Protein AF-W3AKG9-F1 (afdb_monomer)

Secondary structure (DSSP, 8-state):
--HHHHHHHHHHHH-TT--HHHHHHHHTS-HHHHHHHHHHHHHTTSEEEEE--SSSS--EEEEE-HHHHHHHHTTB--EEEEE--S--GGGTTTTTTS-GGG-EETTEEHHHHHHHHHHHTT---EEEEEBTBGGGGTHHHHHH--EEEE-TTTTTS-HHHHHHHHHHHHTTS-EEEEETT---SS----SB-SS---------

Foldseek 3Di:
DDLLLLLVLQQCVVPVPDDLVNSCVSVVHDSVVSVVSVVVSVVVVQKDWDFDPDDDDGPIGIDGDPVVVVVQVVQFAAAEEEEQAAQPPVPPPVSPQPGLLQDDDPRDRQQVQLLVLCVVQPHQAYEYEHHVVRVVCPVCCVVRVYHYDYDPCNPPDDVVSSVVSCVVVPPPGRYHYHYSNDRDPDSPDHRGRSDDDDDDDDDD

Mean predicted aligned error: 4.76 Å

Sequence (204 aa):
MMKESIVILRTLHENRESTQRDIALQLGVSLGKTNKLISDTVSEGLLVKVDNTEGRGRNVSYEMTEKGRRLLEKYRVEGALILASGFGSRFVPLTYETPKGLLEVFGERMIERQIRQLHEVGIKDITIMVGYLKEKFDYLIDKYDVKLIYNPEFAEKNTLATMHHAMKVLKGRNCYILSSDNWMRENIYHTYEADTWYAATFME

Solvent-accessible surface area (backbone atoms only — not comparable to full-atom values): 11788 Å² total; per-residue (Å²): 134,64,52,64,49,42,48,48,54,44,48,44,67,78,35,70,81,61,46,70,64,54,46,11,60,77,68,74,50,54,63,72,57,36,54,50,51,50,51,51,34,33,73,72,50,28,32,43,83,41,81,52,88,82,61,100,56,88,56,73,47,68,45,75,29,73,61,26,51,63,54,48,59,77,32,38,42,64,25,36,41,33,49,42,22,52,56,42,77,91,48,59,75,64,27,77,88,37,40,45,24,66,44,67,57,98,87,39,33,20,40,60,52,52,53,50,43,34,45,76,42,66,36,56,53,36,36,34,36,26,29,44,68,42,76,78,52,56,66,44,32,81,76,65,60,39,45,78,42,79,36,92,53,35,88,83,47,59,69,67,56,49,48,60,76,42,45,78,80,52,63,96,54,45,59,52,80,42,62,20,74,48,73,70,92,60,77,85,69,58,45,48,49,62,66,92,82,78,94,75,84,89,79,133

Nearest PDB structures (foldseek):
  1jyl-assembly1_D  TM=9.723E-01  e=1.017E-09  Streptococcus pneumoniae
  6pd2-assembly2_B  TM=9.454E-01  e=4.219E-07  Treponema denticola ATCC 35405
  4y7v-assembly1_A  TM=8.573E-01  e=1.966E-06  Pseudomonas putida BIRD-1
  6ikx-assembly1_A  TM=7.703E-01  e=2.906E-05  Acinetobacter baumannii
  6plj-assembly1_A  TM=7.574E-01  e=2.412E-04  Methanothermobacter thermautotrophicus str. Delta H

pLDDT: mean 92.84, std 9.8, range [38.22, 98.75]

Structure (mmCIF, N/CA/C/O backbone):
data_AF-W3AKG9-F1
#
_entry.id   AF-W3AKG9-F1
#
loop_
_atom_site.group_PDB
_atom_site.id
_atom_site.type_symbol
_atom_site.label_atom_id
_atom_site.label_alt_id
_atom_site.label_comp_id
_atom_site.label_asym_id
_atom_site.label_entity_id
_atom_site.label_seq_id
_atom_site.pdbx_PDB_ins_code
_atom_site.Cartn_x
_atom_site.Cartn_y
_atom_site.Cartn_z
_atom_site.occupancy
_atom_site.B_iso_or_equiv
_atom_site.auth_seq_id
_atom_site.auth_comp_id
_atom_site.auth_asym_id
_atom_site.auth_atom_id
_atom_site.pdbx_PDB_model_num
ATOM 1 N N . MET A 1 1 ? -19.616 11.191 10.067 1.00 58.69 1 MET A N 1
ATOM 2 C CA . MET A 1 1 ? -19.236 9.801 10.393 1.00 58.69 1 MET A CA 1
ATOM 3 C C . MET A 1 1 ? -17.745 9.816 10.661 1.00 58.69 1 MET A C 1
ATOM 5 O O . MET A 1 1 ? -17.041 10.441 9.877 1.00 58.69 1 MET A O 1
ATOM 9 N N . MET A 1 2 ? -17.289 9.288 11.796 1.00 79.69 2 MET A N 1
ATOM 10 C CA . MET A 1 2 ? -15.902 9.476 12.237 1.00 79.69 2 MET A CA 1
ATOM 11 C C . MET A 1 2 ? -14.946 8.536 11.492 1.00 79.69 2 MET A C 1
ATOM 13 O O . MET A 1 2 ? -15.172 7.327 11.454 1.00 79.69 2 MET A O 1
ATOM 17 N N . LYS A 1 3 ? -13.860 9.093 10.943 1.00 90.69 3 LYS A N 1
ATOM 18 C CA . LYS A 1 3 ? -12.704 8.362 10.385 1.00 90.69 3 LYS A CA 1
ATOM 19 C C . LYS A 1 3 ? -12.194 7.307 11.372 1.00 90.69 3 LYS A C 1
ATOM 21 O O . LYS A 1 3 ? -11.825 6.199 10.999 1.00 90.69 3 LYS A O 1
ATOM 26 N N . GLU A 1 4 ? -12.236 7.649 12.649 1.00 95.81 4 GLU A N 1
ATOM 27 C CA . GLU A 1 4 ? -11.821 6.840 13.780 1.00 95.81 4 GLU A CA 1
ATOM 28 C C . GLU A 1 4 ? -12.596 5.524 13.866 1.00 95.81 4 GLU A C 1
ATOM 30 O O . GLU A 1 4 ? -11.988 4.485 14.104 1.00 95.81 4 GLU A O 1
ATOM 35 N N . SER A 1 5 ? -13.907 5.528 13.604 1.00 96.44 5 SER A N 1
ATOM 36 C CA . SER A 1 5 ? -14.699 4.295 13.586 1.00 96.44 5 SER A CA 1
ATOM 37 C C . SER A 1 5 ? -14.213 3.345 12.495 1.00 96.44 5 SER A C 1
ATOM 39 O O . SER A 1 5 ? -14.135 2.146 12.732 1.00 96.44 5 SER A O 1
ATOM 41 N N . ILE A 1 6 ? -13.804 3.857 11.330 1.00 97.31 6 ILE A N 1
ATOM 42 C CA . ILE A 1 6 ? -13.244 3.020 10.261 1.00 97.31 6 ILE A CA 1
ATOM 43 C C . ILE A 1 6 ? -11.894 2.429 10.673 1.00 97.31 6 ILE A C 1
ATOM 45 O O . ILE A 1 6 ? -11.678 1.240 10.467 1.00 97.31 6 ILE A O 1
ATOM 49 N N . VAL A 1 7 ? -11.019 3.206 11.324 1.00 97.12 7 VAL A N 1
ATOM 50 C CA . VAL A 1 7 ? -9.740 2.693 11.856 1.00 97.12 7 VAL A CA 1
ATOM 51 C C . VAL A 1 7 ? -9.972 1.605 12.909 1.00 97.12 7 VAL A C 1
ATOM 53 O O . VAL A 1 7 ? -9.290 0.581 12.889 1.00 97.12 7 VAL A O 1
ATOM 56 N N . ILE A 1 8 ? -10.960 1.771 13.794 1.00 97.19 8 ILE A N 1
ATOM 57 C CA . ILE A 1 8 ? -11.335 0.746 14.780 1.00 97.19 8 ILE A CA 1
ATOM 58 C C . ILE A 1 8 ? -11.805 -0.533 14.072 1.00 97.19 8 ILE A C 1
ATOM 60 O O . ILE A 1 8 ? -11.314 -1.621 14.373 1.00 97.19 8 ILE A O 1
ATOM 64 N N . LEU A 1 9 ? -12.733 -0.408 13.116 1.00 97.56 9 LEU A N 1
ATOM 65 C CA . LEU A 1 9 ? -13.269 -1.544 12.361 1.00 97.56 9 LEU A CA 1
ATOM 66 C C . LEU A 1 9 ? -12.177 -2.264 11.556 1.00 97.56 9 LEU A C 1
ATOM 68 O O . LEU A 1 9 ? -12.143 -3.493 11.556 1.00 97.56 9 LEU A O 1
ATOM 72 N N . ARG A 1 10 ? -11.269 -1.514 10.919 1.00 96.88 10 ARG A N 1
ATOM 73 C CA . ARG A 1 10 ? -10.088 -2.038 10.221 1.00 96.88 10 ARG A CA 1
ATOM 74 C C . ARG A 1 10 ? -9.174 -2.806 11.170 1.00 96.88 10 ARG A C 1
ATOM 76 O O . ARG A 1 10 ? -8.824 -3.938 10.871 1.00 96.88 10 ARG A O 1
ATOM 83 N N . THR A 1 11 ? -8.847 -2.225 12.324 1.00 96.38 11 THR 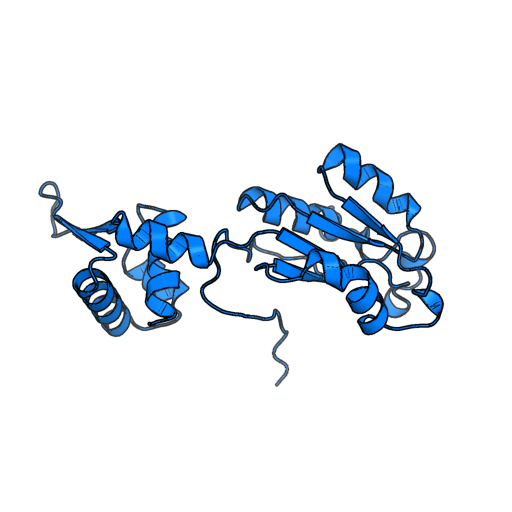A N 1
ATOM 84 C CA . THR A 1 11 ? -7.961 -2.857 13.316 1.00 96.38 11 THR A CA 1
ATOM 85 C C . THR A 1 11 ? -8.525 -4.214 13.753 1.00 96.38 11 THR A C 1
ATOM 87 O O . THR A 1 11 ? -7.819 -5.215 13.733 1.00 96.38 11 THR A O 1
ATOM 90 N N . LEU A 1 12 ? -9.828 -4.275 14.049 1.00 95.12 12 LEU A N 1
ATOM 91 C CA . LEU A 1 12 ? -10.514 -5.519 14.423 1.00 95.12 12 LEU A CA 1
ATOM 92 C C . LEU A 1 12 ? -10.701 -6.496 13.249 1.00 95.12 12 LEU A C 1
ATOM 94 O O . LEU A 1 12 ? -10.859 -7.698 13.464 1.00 95.12 12 LEU A O 1
ATOM 98 N N . HIS A 1 13 ? -10.726 -5.998 12.010 1.00 95.56 13 HIS A N 1
ATOM 99 C CA . HIS A 1 13 ? -10.737 -6.836 10.814 1.00 95.56 13 HIS A CA 1
ATOM 100 C C . HIS A 1 13 ? -9.392 -7.542 10.619 1.00 95.56 13 HIS A C 1
ATOM 102 O O . HIS A 1 13 ? -9.372 -8.743 10.360 1.00 95.56 13 HIS A O 1
ATOM 108 N N . GLU A 1 14 ? -8.296 -6.797 10.747 1.00 94.38 14 GLU A N 1
ATOM 109 C CA . GLU A 1 14 ? -6.925 -7.285 10.572 1.00 94.38 14 GLU A CA 1
ATOM 110 C C . GLU A 1 14 ? -6.508 -8.213 11.714 1.00 94.38 14 GLU A C 1
ATOM 112 O O . GLU A 1 14 ? -5.875 -9.241 11.480 1.00 94.38 14 GLU A O 1
ATOM 117 N N . ASN A 1 15 ? -6.915 -7.892 12.944 1.00 92.75 15 ASN A N 1
ATOM 118 C CA . ASN A 1 15 ? -6.713 -8.744 14.102 1.00 92.75 15 ASN A CA 1
ATOM 119 C C . ASN A 1 15 ? -7.916 -8.679 15.057 1.00 92.75 15 ASN A C 1
ATOM 121 O O . ASN A 1 15 ? -8.126 -7.709 15.785 1.00 92.75 15 ASN A O 1
ATOM 125 N N . ARG A 1 16 ? -8.687 -9.769 15.110 1.00 89.44 16 ARG A N 1
ATOM 126 C CA . ARG A 1 16 ? -9.871 -9.881 15.982 1.00 89.44 16 ARG A CA 1
ATOM 127 C C . ARG A 1 16 ? -9.538 -9.854 17.474 1.00 89.44 16 ARG A C 1
ATOM 129 O O . ARG A 1 16 ? -10.420 -9.576 18.280 1.00 89.44 16 ARG A O 1
ATOM 136 N N . GLU A 1 17 ? -8.292 -10.144 17.835 1.00 88.94 17 GLU A N 1
ATOM 137 C CA . GLU A 1 17 ? -7.810 -10.145 19.217 1.00 88.94 17 GLU A CA 1
ATOM 138 C C . GLU A 1 17 ? -7.219 -8.791 19.637 1.00 88.94 17 GLU A C 1
ATOM 140 O O . GLU A 1 17 ? -6.724 -8.658 20.757 1.00 88.94 17 GLU A O 1
ATOM 145 N N . SER A 1 18 ? -7.271 -7.771 18.767 1.00 90.94 18 SER A N 1
ATOM 146 C CA . SER A 1 18 ? -6.760 -6.439 19.081 1.00 90.94 18 SER A CA 1
ATOM 147 C C . SER A 1 18 ? -7.378 -5.868 20.354 1.00 90.94 18 SER A C 1
ATOM 149 O O . SER A 1 18 ? -8.594 -5.738 20.512 1.00 90.94 18 SER A O 1
ATOM 151 N N . THR A 1 19 ? -6.499 -5.465 21.261 1.00 91.44 19 THR A N 1
ATOM 152 C CA . THR A 1 19 ? -6.857 -4.824 22.517 1.00 91.44 19 THR A CA 1
ATOM 153 C C . THR A 1 19 ? -7.191 -3.348 22.305 1.00 91.44 19 THR A C 1
ATOM 155 O O . THR A 1 19 ? -6.865 -2.730 21.290 1.00 91.44 19 THR A O 1
ATOM 158 N N . GLN A 1 20 ? -7.764 -2.714 23.330 1.00 91.62 20 GLN A N 1
ATOM 159 C CA . GLN A 1 20 ? -7.956 -1.259 23.343 1.00 91.62 20 GLN A CA 1
ATOM 160 C C . GLN A 1 20 ? -6.631 -0.489 23.208 1.00 91.62 20 GLN A C 1
ATOM 162 O O . GLN A 1 20 ? -6.634 0.636 22.716 1.00 91.62 20 GLN A O 1
ATOM 167 N N . ARG A 1 21 ? -5.500 -1.075 23.633 1.00 92.44 21 ARG A N 1
ATOM 168 C CA . ARG A 1 21 ? -4.167 -0.474 23.463 1.00 92.44 21 ARG A CA 1
ATOM 169 C C . ARG A 1 21 ? -3.706 -0.525 22.013 1.00 92.44 21 ARG A C 1
ATOM 171 O O . ARG A 1 21 ? -3.177 0.473 21.536 1.00 92.44 21 ARG A O 1
ATOM 178 N N . ASP A 1 22 ? -3.966 -1.626 21.319 1.00 93.62 22 ASP A N 1
ATOM 179 C CA . ASP A 1 22 ? -3.626 -1.760 19.899 1.00 93.62 22 ASP A CA 1
ATOM 180 C C . ASP A 1 22 ? -4.436 -0.765 19.063 1.00 93.62 22 ASP A C 1
ATOM 182 O O . ASP A 1 22 ? -3.885 -0.030 18.248 1.00 93.62 22 ASP A O 1
ATOM 186 N N . ILE A 1 23 ? -5.734 -0.646 19.355 1.00 94.88 23 ILE A N 1
ATOM 187 C CA . ILE A 1 23 ? -6.614 0.345 18.723 1.00 94.88 23 ILE A CA 1
ATOM 188 C C . ILE A 1 23 ? -6.136 1.778 19.018 1.00 94.88 23 ILE A C 1
ATOM 190 O O . ILE A 1 23 ? -6.115 2.619 18.121 1.00 94.88 23 ILE A O 1
ATOM 194 N N . ALA A 1 24 ? -5.729 2.071 20.258 1.00 96.00 24 ALA A N 1
ATOM 195 C CA . ALA A 1 24 ? -5.214 3.389 20.633 1.00 96.00 24 ALA A CA 1
ATOM 196 C C . ALA A 1 24 ? -3.944 3.760 19.855 1.00 96.00 24 ALA A C 1
ATOM 198 O O . ALA A 1 24 ? -3.806 4.905 19.421 1.00 96.00 24 ALA A O 1
ATOM 199 N N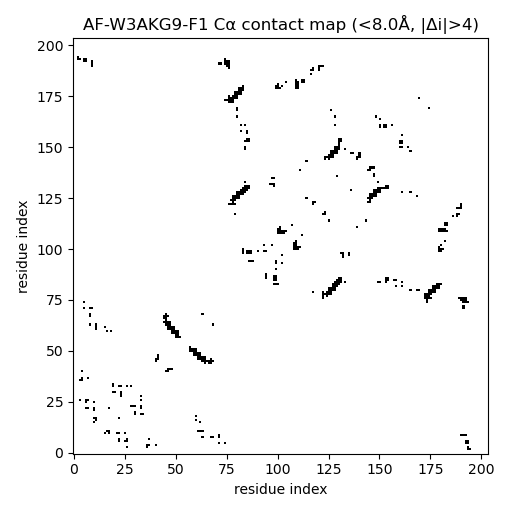 . LEU A 1 25 ? -3.048 2.786 19.651 1.00 95.19 25 LEU A N 1
ATOM 200 C CA . LEU A 1 25 ? -1.835 2.946 18.853 1.00 95.19 25 LEU A CA 1
ATOM 201 C C . LEU A 1 25 ? -2.174 3.253 17.390 1.00 95.19 25 LEU A C 1
ATOM 203 O O . LEU A 1 25 ? -1.652 4.220 16.844 1.00 95.19 25 LEU A O 1
ATOM 207 N N . GLN A 1 26 ? -3.096 2.493 16.791 1.00 94.12 26 GLN A N 1
ATOM 208 C CA . GLN A 1 26 ? -3.549 2.705 15.409 1.00 94.12 26 GLN A CA 1
ATOM 209 C C . GLN A 1 26 ? -4.228 4.065 15.202 1.00 94.12 26 GLN A C 1
ATOM 211 O O . GLN A 1 26 ? -4.079 4.692 14.157 1.00 94.12 26 GLN A O 1
ATOM 216 N N . LEU A 1 27 ? -4.965 4.543 16.203 1.00 94.12 27 LEU A N 1
ATOM 217 C CA . LEU A 1 27 ? -5.608 5.857 16.175 1.00 94.12 27 LEU A CA 1
ATOM 218 C C . LEU A 1 27 ? -4.647 7.015 16.486 1.00 94.12 27 LEU A C 1
ATOM 220 O O . LEU A 1 27 ? -4.984 8.163 16.200 1.00 94.12 27 LEU A O 1
ATOM 224 N N . GLY A 1 28 ? -3.502 6.748 17.122 1.00 94.62 28 GLY A N 1
ATOM 225 C CA . GLY A 1 28 ? -2.603 7.785 17.631 1.00 94.62 28 GLY A CA 1
ATOM 226 C C . GLY A 1 28 ? -3.225 8.634 18.749 1.00 94.62 28 GLY A C 1
ATOM 227 O O . GLY A 1 28 ? -2.991 9.840 18.816 1.00 94.62 28 GLY A O 1
ATOM 228 N N . VAL A 1 29 ? -4.064 8.043 19.612 1.00 95.50 29 VAL A N 1
ATOM 229 C CA . VAL A 1 29 ? -4.781 8.770 20.680 1.00 95.50 29 VAL A CA 1
ATOM 230 C C . VAL A 1 29 ? -4.662 8.097 22.050 1.00 95.50 29 VAL A C 1
ATOM 232 O O . VAL A 1 29 ? -4.245 6.952 22.178 1.00 95.50 29 VAL A O 1
ATOM 235 N N . SER A 1 30 ? -5.053 8.809 23.114 1.00 96.38 30 SER A N 1
ATOM 236 C CA . SER A 1 30 ? -5.036 8.264 24.477 1.00 96.38 30 SER A CA 1
ATOM 237 C C . SER A 1 30 ? -6.033 7.112 24.670 1.00 96.38 30 SER A C 1
ATOM 239 O O . SER A 1 30 ? -7.068 7.042 24.002 1.00 96.38 30 SER A O 1
ATOM 241 N N . LEU A 1 31 ? -5.784 6.242 25.657 1.00 94.81 31 LEU A N 1
ATOM 242 C CA . LEU A 1 31 ? -6.708 5.151 26.009 1.00 94.81 31 LEU A CA 1
ATOM 243 C C . LEU A 1 31 ? -8.100 5.652 26.414 1.00 94.81 31 LEU A C 1
ATOM 245 O O . LEU A 1 31 ? -9.102 5.052 26.040 1.00 94.81 31 LEU A O 1
ATOM 249 N N . GLY A 1 32 ? -8.180 6.778 27.130 1.00 94.88 32 GLY A N 1
ATOM 250 C CA . GLY A 1 32 ? -9.462 7.388 27.494 1.00 94.88 32 GLY A CA 1
ATOM 251 C C . GLY A 1 32 ? -10.267 7.826 26.266 1.00 94.88 32 GLY A C 1
ATOM 252 O O . GLY A 1 32 ? -11.454 7.514 26.166 1.00 94.88 32 GLY A O 1
ATOM 253 N N . LYS A 1 33 ? -9.613 8.482 25.294 1.00 96.19 33 LYS A N 1
ATOM 254 C CA . LYS A 1 33 ? -10.249 8.850 24.018 1.00 96.19 33 LYS A CA 1
ATOM 255 C C . LYS A 1 33 ? -10.627 7.605 23.213 1.00 96.19 33 LYS A C 1
ATOM 257 O O . LYS A 1 33 ? -11.722 7.558 22.668 1.00 96.19 33 LYS A O 1
ATOM 262 N N . THR A 1 34 ? -9.776 6.583 23.206 1.00 95.88 34 THR A N 1
ATOM 263 C CA . THR A 1 34 ? -10.038 5.300 22.536 1.00 95.88 34 THR A CA 1
ATOM 264 C C . THR A 1 34 ? -11.290 4.619 23.083 1.00 95.88 34 THR A C 1
ATOM 266 O O . THR A 1 34 ? -12.168 4.246 22.314 1.00 95.88 34 THR A O 1
ATOM 269 N N . ASN A 1 35 ? -11.436 4.532 24.407 1.00 94.62 35 ASN A N 1
ATOM 270 C CA . ASN A 1 35 ? -12.622 3.948 25.038 1.00 94.62 35 ASN A CA 1
ATOM 271 C C . ASN A 1 35 ? -13.904 4.701 24.676 1.00 94.62 35 ASN A C 1
ATOM 273 O O . ASN A 1 35 ? -14.930 4.072 24.421 1.00 94.62 35 ASN A O 1
ATOM 277 N N . LYS A 1 36 ? -13.835 6.037 24.610 1.00 96.06 36 LYS A N 1
ATOM 278 C CA . LYS A 1 36 ? -14.952 6.858 24.140 1.00 96.06 36 LYS A CA 1
ATOM 279 C C . LYS A 1 36 ? -15.303 6.533 22.685 1.00 96.06 36 LYS A C 1
ATOM 281 O O . LYS A 1 36 ? -16.452 6.222 22.412 1.00 96.06 36 LYS A O 1
ATOM 286 N N . LEU A 1 37 ? -14.320 6.513 21.783 1.00 96.75 37 LEU A N 1
ATOM 287 C CA . LEU A 1 37 ? -14.534 6.216 20.361 1.00 96.75 37 LEU A CA 1
ATOM 288 C C . LEU A 1 37 ? -15.095 4.806 20.125 1.00 96.75 37 LEU A C 1
ATOM 290 O O . LEU A 1 37 ? -15.962 4.619 19.272 1.00 96.75 37 LEU A O 1
ATOM 294 N N . ILE A 1 38 ? -14.640 3.813 20.893 1.00 95.56 38 ILE A N 1
ATOM 295 C CA . ILE A 1 38 ? -15.195 2.457 20.845 1.00 95.56 38 ILE A CA 1
ATOM 296 C C . ILE A 1 38 ? -16.650 2.460 21.329 1.00 95.56 38 ILE A C 1
ATOM 298 O O . ILE A 1 38 ? -17.507 1.883 20.665 1.00 95.56 38 ILE A O 1
ATOM 302 N N . SER A 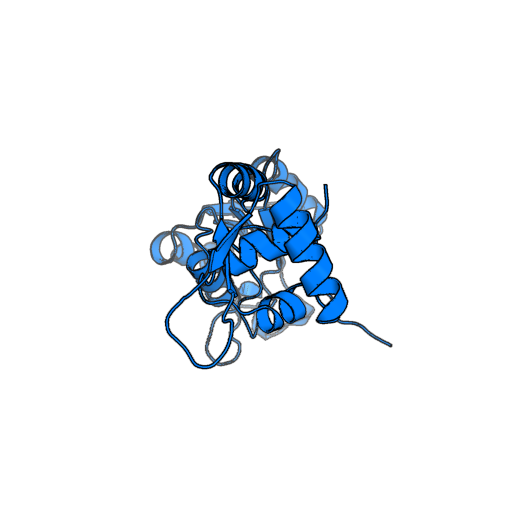1 39 ? -16.951 3.139 22.442 1.00 95.19 39 SER A N 1
ATOM 303 C CA . SER A 1 39 ? -18.323 3.277 22.951 1.00 95.19 39 SER A CA 1
ATOM 304 C C . SER A 1 39 ? -19.241 3.959 21.936 1.00 95.19 39 SER A C 1
ATOM 306 O O . SER A 1 39 ? -20.356 3.491 21.714 1.00 95.19 39 SER A O 1
ATOM 308 N N . ASP A 1 40 ? -18.768 5.024 21.288 1.00 96.56 40 ASP A N 1
ATOM 309 C CA . ASP A 1 40 ? -19.501 5.722 20.233 1.00 96.56 40 ASP A CA 1
ATOM 310 C C . ASP A 1 40 ? -19.765 4.761 19.056 1.00 96.56 40 ASP A C 1
ATOM 312 O O . ASP A 1 40 ? -20.907 4.600 18.628 1.00 96.56 40 ASP A O 1
ATOM 316 N N . THR A 1 41 ? -18.750 4.005 18.625 1.00 96.56 41 THR A N 1
ATOM 317 C CA . THR A 1 41 ? -18.850 3.008 17.538 1.00 96.56 41 THR A CA 1
ATOM 318 C C . THR A 1 41 ? -19.831 1.865 17.870 1.00 96.56 41 THR A C 1
ATOM 320 O O . THR A 1 41 ? -20.554 1.381 16.992 1.00 96.56 41 THR A O 1
ATOM 323 N N . VAL A 1 42 ? -19.913 1.450 19.140 1.00 96.31 42 VAL A N 1
ATOM 324 C CA . VAL A 1 42 ? -20.937 0.510 19.635 1.00 96.31 42 VAL A CA 1
ATOM 325 C C . VAL A 1 42 ? -22.326 1.153 19.617 1.00 96.31 42 VAL A C 1
ATOM 327 O O . VAL A 1 42 ? -23.275 0.525 19.153 1.00 96.31 42 VAL A O 1
ATOM 330 N N . S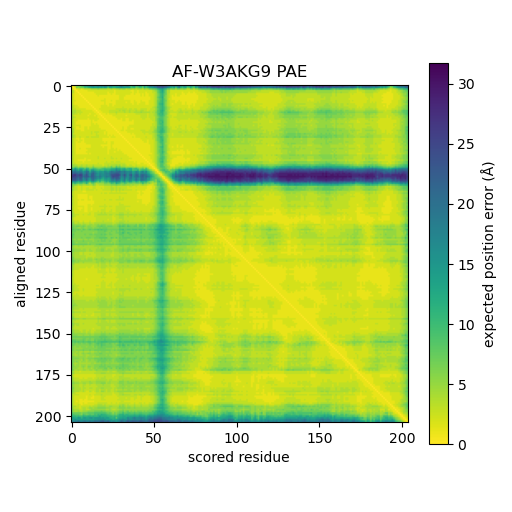ER A 1 43 ? -22.462 2.408 20.057 1.00 95.69 43 SER A N 1
ATOM 331 C CA . SER A 1 43 ? -23.747 3.127 20.041 1.00 95.69 43 SER A CA 1
ATOM 332 C C . SER A 1 43 ? -24.295 3.324 18.621 1.00 95.69 43 SER A C 1
ATOM 334 O O . SER A 1 43 ? -25.503 3.273 18.399 1.00 95.69 43 SER A O 1
ATOM 336 N N . GLU A 1 44 ? -23.405 3.446 17.633 1.00 96.00 44 GLU A N 1
ATOM 337 C CA . GLU A 1 44 ? -23.752 3.481 16.212 1.00 96.00 44 GLU A CA 1
ATOM 338 C C . GLU A 1 44 ? -24.169 2.105 15.653 1.00 96.00 44 GLU A C 1
ATOM 340 O O . GLU A 1 44 ? -24.609 2.007 14.502 1.00 96.00 44 GLU A O 1
ATOM 345 N N . GLY A 1 45 ? -24.059 1.031 16.440 1.00 96.75 45 GLY A N 1
ATOM 346 C CA . GLY A 1 45 ? -24.392 -0.338 16.046 1.00 96.75 45 GLY A CA 1
ATOM 347 C C . GLY A 1 45 ? -23.394 -0.958 15.067 1.00 96.75 45 GLY A C 1
ATOM 348 O O . GLY A 1 45 ? -23.747 -1.895 14.350 1.00 96.75 45 GLY A O 1
ATOM 349 N N . LEU A 1 46 ? -22.173 -0.421 14.980 1.00 97.06 46 LEU A N 1
ATOM 350 C CA . LEU A 1 46 ? -21.105 -0.940 14.115 1.00 97.06 46 LEU A CA 1
ATOM 351 C C . LEU A 1 46 ? -20.318 -2.069 14.795 1.00 97.06 46 LEU A C 1
ATOM 353 O O . LEU A 1 46 ? -19.813 -2.971 14.125 1.00 97.06 46 LEU A O 1
ATOM 357 N N . LEU A 1 47 ? -20.266 -2.038 16.126 1.00 95.94 47 LEU A N 1
ATOM 358 C CA . LEU A 1 47 ? -19.685 -3.069 16.978 1.00 95.94 47 LEU A CA 1
ATOM 359 C C . LEU A 1 47 ? -20.707 -3.543 18.009 1.00 95.94 47 LEU A C 1
ATOM 361 O O . LEU A 1 47 ? -21.586 -2.786 18.422 1.00 95.94 47 LEU A O 1
ATOM 365 N N . VAL A 1 48 ? -20.542 -4.777 18.467 1.00 94.81 48 VAL A N 1
ATOM 366 C CA . VAL A 1 48 ? -21.187 -5.298 19.671 1.00 94.81 48 VAL A CA 1
ATOM 367 C C . VAL A 1 48 ? -20.126 -5.683 20.683 1.00 94.81 48 VAL A C 1
ATOM 369 O O . VAL A 1 48 ? -19.045 -6.162 20.340 1.00 94.81 48 VAL A O 1
ATOM 372 N N . LYS A 1 49 ? -20.440 -5.435 21.948 1.00 90.75 49 LYS A N 1
ATOM 373 C CA . LYS A 1 49 ? -19.597 -5.819 23.067 1.00 90.75 49 LYS A CA 1
ATOM 374 C C . LYS A 1 49 ? -19.842 -7.293 23.388 1.00 90.75 49 LYS A C 1
ATOM 376 O O . LYS A 1 49 ? -20.995 -7.690 23.535 1.00 90.75 49 LYS A O 1
ATOM 381 N N . VAL A 1 50 ? -18.773 -8.067 23.528 1.00 86.94 50 VAL A N 1
ATOM 382 C CA . VAL A 1 50 ? -18.823 -9.466 23.955 1.00 86.94 50 VAL A CA 1
ATOM 383 C C . VAL A 1 50 ? -18.193 -9.547 25.343 1.00 86.94 50 VAL A C 1
ATOM 385 O O . VAL A 1 50 ? -17.042 -9.157 25.555 1.00 86.94 50 VAL A O 1
ATOM 388 N N . ASP A 1 51 ? -18.989 -9.971 26.323 1.00 76.06 51 ASP A N 1
ATOM 389 C CA . ASP A 1 51 ? -18.517 -10.157 27.690 1.00 76.06 51 ASP A CA 1
ATOM 390 C C . ASP A 1 51 ? -17.928 -11.571 27.810 1.00 76.06 51 ASP A C 1
ATOM 392 O O . ASP A 1 51 ? -18.658 -12.561 27.767 1.00 76.06 51 ASP A O 1
ATOM 396 N N . ASN A 1 52 ? -16.607 -11.677 27.976 1.00 67.19 52 ASN A N 1
ATOM 397 C CA . ASN A 1 52 ? -15.970 -12.957 28.281 1.00 67.19 52 ASN A CA 1
ATOM 398 C C . ASN A 1 52 ? -16.127 -13.253 29.776 1.00 67.19 52 ASN A C 1
ATOM 400 O O . ASN A 1 52 ? -15.598 -12.536 30.628 1.00 67.19 52 ASN A O 1
ATOM 404 N N . THR A 1 53 ? -16.866 -14.312 30.100 1.00 54.94 53 THR A N 1
ATOM 405 C CA . THR A 1 53 ? -17.125 -14.748 31.481 1.00 54.94 53 THR A CA 1
ATOM 406 C C . THR A 1 53 ? -15.976 -15.548 32.099 1.00 54.94 53 THR A C 1
ATOM 408 O O . THR A 1 53 ? -15.988 -15.788 33.305 1.00 54.94 53 THR A O 1
ATOM 411 N N . GLU A 1 54 ? -14.969 -15.937 31.316 1.00 49.00 54 GLU A N 1
ATOM 412 C CA . GLU A 1 54 ? -13.850 -16.768 31.771 1.00 49.00 54 GLU A CA 1
ATOM 413 C C . GLU A 1 54 ? -12.543 -15.961 31.827 1.00 49.00 54 GLU A C 1
ATOM 415 O O . GLU A 1 54 ? -11.884 -15.719 30.819 1.00 49.00 54 GLU A O 1
ATOM 420 N N . GLY A 1 55 ? -12.168 -15.513 33.031 1.00 47.41 55 GLY A N 1
ATOM 421 C CA . GLY A 1 55 ? -10.890 -14.843 33.287 1.00 47.41 55 GLY A CA 1
ATOM 422 C C . GLY A 1 55 ? -10.885 -13.975 34.550 1.00 47.41 55 GLY A C 1
ATOM 423 O O . GLY A 1 55 ? -11.900 -13.408 34.953 1.00 47.41 55 GLY A O 1
ATOM 424 N N . ARG A 1 56 ? -9.720 -13.843 35.203 1.00 38.22 56 ARG A N 1
ATOM 425 C CA . ARG A 1 56 ? -9.509 -12.849 36.272 1.00 38.22 56 ARG A CA 1
ATOM 426 C C . ARG A 1 56 ? -9.414 -11.455 35.642 1.00 38.22 56 ARG A C 1
ATOM 428 O O . ARG A 1 56 ? -8.333 -11.011 35.277 1.00 38.22 56 ARG A O 1
ATOM 435 N N . GLY A 1 57 ? -10.560 -10.786 35.531 1.00 52.81 57 GLY A N 1
ATOM 436 C CA . GLY A 1 57 ? -10.707 -9.437 34.976 1.00 52.81 57 GLY A CA 1
ATOM 437 C C . GLY A 1 57 ? -11.751 -9.395 33.858 1.00 52.81 57 GLY A C 1
ATOM 438 O O . GLY A 1 57 ? -11.913 -10.363 33.124 1.00 52.81 57 GLY A O 1
ATOM 439 N N . ARG A 1 58 ? -12.478 -8.276 33.725 1.00 54.44 58 ARG A N 1
ATOM 440 C CA . ARG A 1 58 ? -13.410 -8.045 32.605 1.00 54.44 58 ARG A CA 1
ATOM 441 C C . ARG A 1 58 ? -12.611 -7.816 31.316 1.00 54.44 58 ARG A C 1
ATOM 443 O O . ARG A 1 58 ? -12.393 -6.669 30.934 1.00 54.44 58 ARG A O 1
ATOM 450 N N . ASN A 1 59 ? -12.169 -8.882 30.655 1.00 64.00 59 ASN A N 1
ATOM 451 C CA . ASN A 1 59 ? -11.678 -8.779 29.283 1.00 64.00 59 ASN A CA 1
ATOM 452 C C . ASN A 1 59 ? -12.886 -8.595 28.366 1.00 64.00 59 ASN A C 1
ATOM 454 O O . ASN A 1 59 ? -13.628 -9.532 28.090 1.00 64.00 59 ASN A O 1
ATOM 458 N N . VAL A 1 60 ? -13.111 -7.350 27.956 1.00 74.00 60 VAL A N 1
ATOM 459 C CA . VAL A 1 60 ? -14.150 -6.992 26.995 1.00 74.00 60 VAL A CA 1
ATOM 460 C C . VAL A 1 60 ? -13.580 -7.160 25.594 1.00 74.00 60 VAL A C 1
ATOM 462 O O . VAL A 1 60 ? -12.623 -6.466 25.249 1.00 74.00 60 VAL A O 1
ATOM 465 N N . SER A 1 61 ? -14.179 -8.033 24.791 1.00 83.88 61 SER A N 1
ATOM 466 C CA . SER A 1 61 ? -13.923 -8.104 23.352 1.00 83.88 61 SER A CA 1
ATOM 467 C C . SER A 1 61 ? -15.027 -7.383 22.577 1.00 83.88 61 SER A C 1
ATOM 469 O O . SER A 1 61 ? -16.110 -7.093 23.099 1.00 83.88 61 SER A O 1
ATOM 471 N N . TYR A 1 62 ? -14.733 -7.044 21.324 1.00 90.44 62 TYR A N 1
ATOM 472 C CA . TYR A 1 62 ? -15.679 -6.395 20.425 1.00 90.44 62 TYR A CA 1
ATOM 473 C C . TYR A 1 62 ? -15.786 -7.204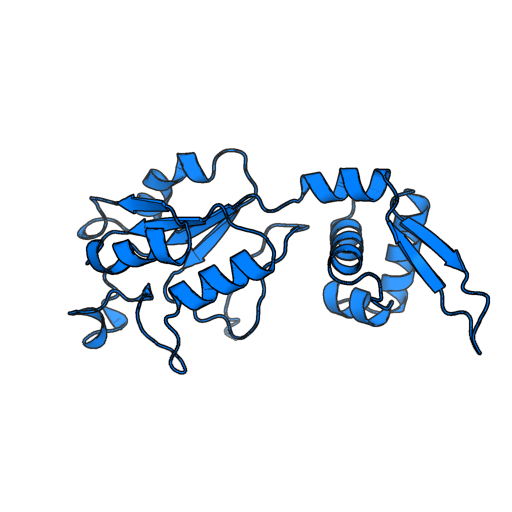 19.145 1.00 90.44 62 TYR A C 1
ATOM 475 O O . TYR A 1 62 ? -14.777 -7.541 18.531 1.00 90.44 62 TYR A O 1
ATOM 483 N N . GLU A 1 63 ? -17.014 -7.472 18.721 1.00 92.12 63 GLU A N 1
ATOM 484 C CA . GLU A 1 63 ? -17.283 -8.106 17.440 1.00 92.12 63 GLU A CA 1
ATOM 485 C C . GLU A 1 63 ? -17.931 -7.118 16.480 1.00 92.12 63 GLU A C 1
ATOM 487 O O . GLU A 1 63 ? -18.802 -6.324 16.839 1.00 92.12 63 GLU A O 1
ATOM 492 N N . MET A 1 64 ? -17.498 -7.173 15.224 1.00 95.12 64 MET A N 1
ATOM 493 C CA . MET A 1 64 ? -18.044 -6.328 14.175 1.00 95.12 64 MET A CA 1
ATOM 494 C C . MET A 1 64 ? -19.406 -6.836 13.711 1.00 95.12 64 MET A C 1
ATOM 496 O O . MET A 1 64 ? -19.545 -7.995 13.306 1.00 95.12 64 MET A O 1
ATOM 500 N N . THR A 1 65 ? -20.394 -5.940 13.716 1.00 97.19 65 THR A N 1
ATOM 501 C CA . THR A 1 65 ? -21.741 -6.235 13.219 1.00 97.19 65 THR A CA 1
ATOM 502 C C . THR A 1 65 ? -21.764 -6.274 11.695 1.00 97.19 65 THR A C 1
ATOM 504 O O . THR A 1 65 ? -20.867 -5.771 11.017 1.00 97.19 65 THR A O 1
ATOM 507 N N . GLU A 1 66 ? -22.845 -6.801 11.123 1.00 97.62 66 GLU A N 1
ATOM 508 C CA . GLU A 1 66 ? -23.074 -6.734 9.677 1.00 97.62 66 GLU A CA 1
ATOM 509 C C . GLU A 1 66 ? -23.138 -5.282 9.167 1.00 97.62 66 GLU A C 1
ATOM 511 O O . GLU A 1 66 ? -22.631 -4.970 8.090 1.00 97.62 66 GLU A O 1
ATOM 516 N N . LYS A 1 67 ? -23.688 -4.361 9.971 1.00 97.62 67 LYS A N 1
ATOM 517 C CA . LYS A 1 67 ? -23.678 -2.923 9.667 1.00 97.62 67 LYS A CA 1
ATOM 518 C C . LYS A 1 67 ? -22.246 -2.378 9.626 1.00 97.62 67 LYS A C 1
ATOM 520 O O . LYS A 1 67 ? -21.918 -1.637 8.703 1.00 97.62 67 LYS A O 1
ATOM 525 N N . GLY A 1 68 ? -21.406 -2.773 10.587 1.00 97.44 68 GLY A N 1
ATOM 526 C CA . GLY A 1 68 ? -19.980 -2.443 10.624 1.00 97.44 68 GLY A CA 1
ATOM 527 C C . GLY A 1 68 ? -19.235 -2.941 9.387 1.00 97.44 68 GLY A C 1
ATOM 528 O O . GLY A 1 68 ? -18.563 -2.154 8.728 1.00 97.44 68 GLY A O 1
ATOM 529 N N . ARG A 1 69 ? -19.435 -4.208 9.000 1.00 97.31 69 ARG A N 1
ATOM 530 C CA . ARG A 1 69 ? -18.801 -4.795 7.803 1.00 97.31 69 ARG A CA 1
ATOM 531 C C . ARG A 1 69 ? -19.199 -4.069 6.524 1.00 97.31 69 ARG A C 1
ATOM 533 O O . ARG A 1 69 ? -18.335 -3.686 5.745 1.00 97.31 69 ARG A O 1
ATOM 540 N N . ARG A 1 70 ? -20.498 -3.820 6.330 1.00 97.62 70 ARG A N 1
ATOM 541 C CA . ARG A 1 70 ? -21.005 -3.085 5.158 1.00 97.62 70 ARG A CA 1
ATOM 542 C C . ARG A 1 70 ? -20.490 -1.656 5.088 1.00 97.62 70 ARG A C 1
ATOM 544 O O . ARG A 1 70 ? -20.357 -1.113 3.995 1.00 97.62 70 ARG A O 1
ATOM 551 N N . LEU A 1 71 ? -20.267 -1.024 6.239 1.00 96.69 71 LEU A N 1
ATOM 552 C CA . LEU A 1 71 ? -19.653 0.292 6.280 1.00 96.69 71 LEU A CA 1
ATOM 553 C C . LEU A 1 71 ? -18.177 0.211 5.887 1.00 96.69 71 LEU A C 1
ATOM 555 O O . LEU A 1 71 ? -17.764 0.954 5.003 1.00 96.69 71 LEU A O 1
ATOM 559 N N . LEU A 1 72 ? -17.420 -0.694 6.513 1.00 97.12 72 LEU A N 1
ATOM 560 C CA . LEU A 1 72 ? -15.992 -0.880 6.265 1.00 97.12 72 LEU A CA 1
ATOM 561 C C . LEU A 1 72 ? -15.709 -1.185 4.787 1.00 97.12 72 LEU A C 1
ATOM 563 O O . LEU A 1 72 ? -14.789 -0.610 4.219 1.00 97.12 72 LEU A O 1
ATOM 567 N N . GLU A 1 73 ? -16.556 -1.986 4.135 1.00 96.88 73 GLU A N 1
ATOM 568 C CA . GLU A 1 73 ? -16.404 -2.347 2.719 1.00 96.88 73 GLU A CA 1
ATOM 569 C C . GLU A 1 73 ? -16.356 -1.133 1.775 1.00 96.88 73 GLU A C 1
ATOM 571 O O . GLU A 1 73 ? -15.668 -1.162 0.760 1.00 96.88 73 GLU A O 1
ATOM 576 N N . LYS A 1 74 ? -17.005 -0.017 2.129 1.00 95.50 74 LYS A N 1
ATOM 577 C CA . LYS A 1 74 ? -16.957 1.227 1.334 1.00 95.50 74 LYS A CA 1
ATOM 578 C C . LYS A 1 74 ? -15.574 1.886 1.314 1.00 95.50 74 LYS A C 1
ATOM 580 O O . LYS A 1 74 ? -15.321 2.744 0.475 1.00 95.50 74 LYS A O 1
ATOM 585 N N . TYR A 1 75 ? -14.712 1.504 2.250 1.00 96.56 75 TYR A N 1
ATOM 586 C CA . TYR A 1 75 ? -13.352 2.007 2.424 1.00 96.56 75 TYR A CA 1
ATOM 587 C C . TYR A 1 75 ? -12.303 0.998 1.947 1.00 96.56 75 TYR A C 1
ATOM 589 O O . TYR A 1 75 ? -11.113 1.186 2.197 1.00 96.56 75 TYR A O 1
ATOM 597 N N . ARG A 1 76 ? -12.726 -0.087 1.280 1.00 97.50 76 ARG A N 1
ATOM 598 C CA . ARG A 1 76 ? -11.812 -1.080 0.713 1.00 97.50 76 ARG A CA 1
ATOM 599 C C . ARG A 1 76 ? -10.890 -0.398 -0.287 1.00 97.50 76 ARG A C 1
ATOM 601 O O . ARG A 1 76 ? -11.359 0.356 -1.138 1.00 97.50 76 ARG A O 1
ATOM 608 N N . VAL A 1 77 ? -9.600 -0.700 -0.200 1.00 97.94 77 VAL A N 1
ATOM 609 C CA . VAL A 1 77 ? -8.629 -0.342 -1.231 1.00 97.94 77 VAL A CA 1
ATOM 610 C C . VAL A 1 77 ? -8.746 -1.355 -2.364 1.00 97.94 77 VAL A C 1
ATOM 612 O O . VAL A 1 77 ? -8.615 -2.562 -2.169 1.00 97.94 77 VAL A O 1
ATOM 615 N N . GLU A 1 78 ? -9.044 -0.866 -3.559 1.00 97.50 78 GLU A N 1
ATOM 616 C CA . GLU A 1 78 ? -9.378 -1.701 -4.711 1.00 97.50 78 GLU A CA 1
ATOM 617 C C . GLU A 1 78 ? -8.174 -2.035 -5.590 1.00 97.50 78 GLU A C 1
ATOM 619 O O . GLU A 1 78 ? -8.260 -2.956 -6.400 1.00 97.50 78 GLU A O 1
ATOM 624 N N . GLY A 1 79 ? -7.076 -1.290 -5.461 1.00 97.69 79 GLY A N 1
ATOM 625 C CA . GLY A 1 79 ? -5.888 -1.485 -6.281 1.00 97.69 79 GLY A CA 1
ATOM 626 C C . GLY A 1 79 ? -4.727 -0.569 -5.913 1.00 97.69 79 GLY A C 1
ATOM 627 O O . GLY A 1 79 ? -4.809 0.254 -4.998 1.00 97.69 79 GLY A O 1
ATOM 628 N N . ALA A 1 80 ? -3.636 -0.706 -6.657 1.00 98.25 80 ALA A N 1
ATOM 629 C CA . ALA A 1 80 ? -2.462 0.144 -6.525 1.00 98.25 80 ALA A CA 1
ATOM 630 C C . ALA A 1 80 ? -1.883 0.517 -7.892 1.00 98.25 80 ALA A C 1
ATOM 632 O O . ALA A 1 80 ? -1.852 -0.288 -8.824 1.00 98.25 80 ALA A O 1
ATOM 633 N N . LEU A 1 81 ? -1.384 1.746 -7.988 1.00 98.25 81 LEU A N 1
ATOM 634 C CA . LEU A 1 81 ? -0.634 2.264 -9.120 1.00 98.25 81 LEU A CA 1
ATOM 635 C C . LEU A 1 81 ? 0.806 2.542 -8.685 1.00 98.25 81 LEU A C 1
ATOM 637 O O . LEU A 1 81 ? 1.041 3.420 -7.858 1.00 98.25 81 LEU A O 1
ATOM 641 N N . ILE A 1 82 ? 1.777 1.846 -9.269 1.00 98.19 82 ILE A N 1
ATOM 642 C CA . ILE A 1 82 ? 3.201 2.075 -9.009 1.00 98.19 82 ILE A CA 1
ATOM 643 C C . ILE A 1 82 ? 3.805 2.890 -10.154 1.00 98.19 82 ILE A C 1
ATOM 645 O O . ILE A 1 82 ? 3.744 2.505 -11.319 1.00 98.19 82 ILE A O 1
ATOM 649 N N . LEU A 1 83 ? 4.422 4.020 -9.829 1.00 97.56 83 LEU A N 1
ATOM 650 C CA . LEU A 1 83 ? 5.049 4.929 -10.781 1.00 97.56 83 LEU A CA 1
ATOM 651 C C . LEU A 1 83 ? 6.529 4.570 -10.954 1.00 97.56 83 LEU A C 1
ATOM 653 O O . LEU A 1 83 ? 7.359 4.894 -10.103 1.00 97.56 83 LEU A O 1
ATOM 657 N N . ALA A 1 84 ? 6.858 3.928 -12.077 1.00 97.31 84 ALA A N 1
ATOM 658 C CA . ALA A 1 84 ? 8.194 3.418 -12.393 1.00 97.31 84 ALA A CA 1
ATOM 659 C C . ALA A 1 84 ? 8.763 3.932 -13.736 1.00 97.31 84 ALA A C 1
ATOM 661 O O . ALA A 1 84 ? 9.808 3.467 -14.179 1.00 97.31 84 ALA A O 1
ATOM 662 N N . SER A 1 85 ? 8.122 4.909 -14.393 1.00 95.88 85 SER A N 1
ATOM 663 C CA . SER A 1 85 ? 8.513 5.343 -15.747 1.00 95.88 85 SER A CA 1
ATOM 664 C C . SER A 1 85 ? 9.811 6.159 -15.828 1.00 95.88 85 SER A C 1
ATOM 666 O O . SER A 1 85 ? 10.391 6.273 -16.905 1.00 95.88 85 SER A O 1
ATOM 668 N N . GLY A 1 86 ? 10.243 6.777 -14.726 1.00 94.00 86 GLY A N 1
ATOM 669 C CA . GLY A 1 86 ? 11.320 7.773 -14.737 1.00 94.00 86 GLY A CA 1
ATOM 670 C C . GLY A 1 86 ? 12.733 7.184 -14.797 1.00 94.00 86 GLY A C 1
ATOM 671 O O . GLY A 1 86 ? 13.014 6.169 -14.167 1.00 94.00 86 GLY A O 1
ATOM 672 N N . PHE A 1 87 ? 13.644 7.899 -15.466 1.00 93.62 87 PHE A N 1
ATOM 673 C CA . PHE A 1 87 ? 15.063 7.532 -15.612 1.00 93.62 87 PHE A CA 1
ATOM 674 C C . PHE A 1 87 ? 15.806 7.371 -14.272 1.00 93.62 87 PHE A C 1
ATOM 676 O O . PHE A 1 87 ? 16.560 6.425 -14.078 1.00 93.62 87 PHE A O 1
ATOM 683 N N . GLY A 1 88 ? 15.577 8.281 -13.317 1.00 93.56 88 GLY A N 1
ATOM 684 C CA . GLY A 1 88 ? 16.270 8.254 -12.023 1.00 93.56 88 GLY A CA 1
ATOM 685 C C . GLY A 1 88 ? 17.717 8.757 -12.097 1.00 93.56 88 GLY A C 1
ATOM 686 O O . GLY A 1 88 ? 18.625 8.100 -11.598 1.00 93.56 88 GLY A O 1
ATOM 687 N N . SER A 1 89 ? 17.939 9.940 -12.680 1.00 93.31 89 SER A N 1
ATOM 688 C CA . SER A 1 89 ? 19.280 10.525 -12.885 1.00 93.31 89 SER A CA 1
ATOM 689 C C . SER A 1 89 ? 20.099 10.702 -11.606 1.00 93.31 89 SER A C 1
ATOM 691 O O . SER A 1 89 ? 21.319 10.607 -11.640 1.00 93.31 89 SER A O 1
ATOM 693 N N . ARG A 1 90 ? 19.441 10.913 -10.461 1.00 94.62 90 ARG A N 1
ATOM 694 C CA . ARG A 1 90 ? 20.112 11.062 -9.157 1.00 94.62 90 ARG A CA 1
ATOM 695 C C . ARG A 1 90 ? 20.743 9.766 -8.639 1.00 94.62 90 ARG A C 1
ATOM 697 O O . ARG A 1 90 ? 21.539 9.824 -7.716 1.00 94.62 90 ARG A O 1
ATOM 704 N N . PHE A 1 91 ? 20.377 8.623 -9.218 1.00 92.62 91 PHE A N 1
ATOM 705 C CA . PHE A 1 91 ? 20.907 7.306 -8.864 1.00 92.62 91 PHE A CA 1
ATOM 706 C C . PHE A 1 91 ? 22.014 6.834 -9.814 1.00 92.62 91 PHE A C 1
ATOM 708 O O . PHE A 1 91 ? 22.483 5.707 -9.692 1.00 92.62 91 PHE A O 1
ATOM 715 N N . VAL A 1 92 ? 22.446 7.665 -10.765 1.00 94.38 92 VAL A N 1
ATOM 716 C CA . VAL A 1 92 ? 23.590 7.349 -11.631 1.00 94.38 92 VAL A CA 1
ATOM 717 C C . VAL A 1 92 ? 24.837 7.070 -10.770 1.00 94.38 92 VAL A C 1
ATOM 719 O O . VAL A 1 92 ? 25.078 7.808 -9.814 1.00 94.38 92 VAL A O 1
ATOM 722 N N . PRO A 1 93 ? 25.637 6.026 -11.084 1.00 95.25 93 PRO A N 1
ATOM 723 C CA . PRO A 1 93 ? 25.578 5.180 -12.286 1.00 95.25 93 PRO A CA 1
ATOM 724 C C . PRO A 1 93 ? 24.643 3.965 -12.201 1.00 95.25 93 PRO A C 1
ATOM 726 O O . PRO A 1 93 ? 24.492 3.258 -13.193 1.00 95.25 93 PRO A O 1
ATOM 729 N N . LEU A 1 94 ? 23.990 3.720 -11.062 1.00 95.31 94 LEU A N 1
ATOM 730 C CA . LEU A 1 94 ? 23.165 2.523 -10.841 1.00 95.31 94 LEU A CA 1
ATOM 731 C C . LEU A 1 94 ? 22.020 2.399 -11.858 1.00 95.31 94 LEU A C 1
ATOM 733 O O . LEU A 1 94 ? 21.619 1.294 -12.218 1.00 95.31 94 LEU A O 1
ATOM 737 N N . THR A 1 95 ? 21.510 3.534 -12.343 1.00 96.06 95 THR A N 1
ATOM 738 C CA . THR A 1 95 ? 20.365 3.581 -13.255 1.00 96.06 95 THR A CA 1
ATOM 739 C C . THR A 1 95 ? 20.688 3.438 -14.738 1.00 96.06 95 THR A C 1
ATOM 741 O O . THR A 1 95 ? 19.765 3.416 -15.549 1.00 96.06 95 THR A O 1
ATOM 744 N N . TYR A 1 96 ? 21.952 3.279 -15.137 1.00 95.56 96 TYR A N 1
ATOM 745 C CA . TYR A 1 96 ? 22.271 3.086 -16.558 1.00 95.56 96 TYR A CA 1
ATOM 746 C C . TYR A 1 96 ? 21.723 1.776 -17.128 1.00 95.56 96 TYR A C 1
ATOM 748 O O . TYR A 1 96 ? 21.222 1.765 -18.246 1.00 95.56 96 TYR A O 1
ATOM 756 N N . GLU A 1 97 ? 21.748 0.694 -16.352 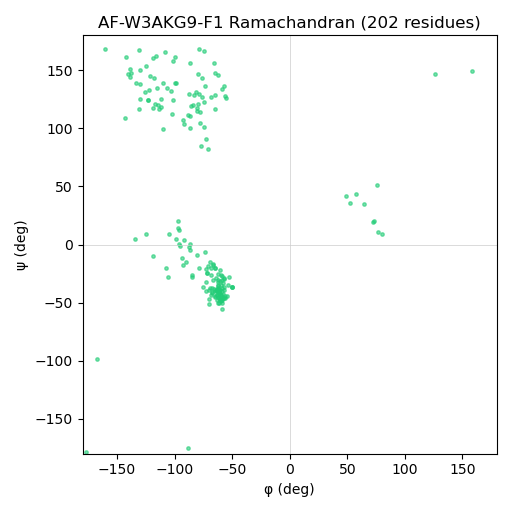1.00 95.12 97 GLU A N 1
ATOM 757 C CA . GLU A 1 97 ? 21.306 -0.627 -16.829 1.00 95.12 97 GLU A CA 1
ATOM 758 C C . GLU A 1 97 ? 20.112 -1.193 -16.047 1.00 95.12 97 GLU A C 1
ATOM 760 O O . GLU A 1 97 ? 19.502 -2.185 -16.463 1.00 95.12 97 GLU A O 1
ATOM 765 N N . THR A 1 98 ? 19.760 -0.552 -14.928 1.00 96.38 98 THR A N 1
ATOM 766 C CA . THR A 1 98 ? 18.691 -0.988 -14.024 1.00 96.38 98 THR A CA 1
ATOM 767 C C . THR A 1 98 ? 17.760 0.182 -13.707 1.00 96.38 98 THR A C 1
ATOM 769 O O . THR A 1 98 ? 18.197 1.151 -13.093 1.00 96.38 98 THR A O 1
ATOM 772 N N . PRO A 1 99 ? 16.470 0.147 -14.082 1.00 96.94 99 PRO A N 1
ATOM 773 C CA . PRO A 1 99 ? 15.551 1.227 -13.739 1.00 96.94 99 PRO A CA 1
ATOM 774 C C . PRO A 1 99 ? 15.420 1.342 -12.216 1.00 96.94 99 PRO A C 1
ATOM 776 O O . PRO A 1 99 ? 15.436 0.338 -11.506 1.00 96.94 99 PRO A O 1
ATOM 779 N N . LYS A 1 100 ? 15.247 2.568 -11.709 1.00 96.31 100 LYS A N 1
ATOM 780 C CA . LYS A 1 100 ? 15.322 2.871 -10.266 1.00 96.31 100 LYS A CA 1
ATOM 781 C C . LYS A 1 100 ? 14.473 1.954 -9.373 1.00 96.31 100 LYS A C 1
ATOM 783 O O . LYS A 1 100 ? 14.905 1.611 -8.282 1.00 96.31 100 LYS A O 1
ATOM 788 N N . GLY A 1 101 ? 13.290 1.531 -9.830 1.00 95.75 101 GLY A N 1
ATOM 789 C CA . GLY A 1 101 ? 12.398 0.658 -9.056 1.00 95.75 101 GLY A CA 1
ATOM 790 C C . GLY A 1 101 ? 12.887 -0.784 -8.890 1.00 95.75 101 GLY A C 1
ATOM 791 O O . GLY A 1 101 ? 12.427 -1.484 -7.993 1.00 95.75 101 GLY A O 1
ATOM 792 N N . LEU A 1 102 ? 13.824 -1.221 -9.735 1.00 97.88 102 LEU A N 1
ATOM 793 C CA . LEU A 1 102 ? 14.445 -2.546 -9.680 1.00 97.88 102 LEU A CA 1
ATOM 794 C C . LEU A 1 102 ? 15.783 -2.550 -8.934 1.00 97.88 102 LEU A C 1
ATOM 796 O O . LEU A 1 102 ? 16.399 -3.607 -8.828 1.00 97.88 102 LEU A O 1
ATOM 800 N N . LEU A 1 103 ? 16.228 -1.403 -8.414 1.00 97.50 103 LEU A N 1
ATOM 801 C CA . LEU A 1 103 ? 17.378 -1.363 -7.518 1.00 97.50 103 LEU A CA 1
ATOM 802 C C . LEU A 1 103 ? 17.055 -2.102 -6.213 1.00 97.50 103 LEU A C 1
ATOM 804 O O . LEU A 1 103 ? 15.911 -2.119 -5.744 1.00 97.50 103 LEU A O 1
ATOM 808 N N . GLU A 1 104 ? 18.086 -2.711 -5.636 1.00 97.06 104 GLU A N 1
ATOM 809 C CA . GLU A 1 104 ? 17.973 -3.531 -4.436 1.00 97.06 104 GLU A CA 1
ATOM 810 C C . GLU A 1 104 ? 18.367 -2.754 -3.182 1.00 97.06 104 GLU A C 1
ATOM 812 O O . GLU A 1 104 ? 19.355 -2.020 -3.157 1.00 97.06 104 GLU A O 1
ATOM 817 N N . VAL A 1 105 ? 17.600 -2.962 -2.115 1.00 96.56 105 VAL A N 1
ATOM 818 C CA . VAL A 1 105 ? 17.887 -2.466 -0.769 1.00 96.56 105 VAL A CA 1
ATOM 819 C C . VAL A 1 105 ? 17.741 -3.651 0.180 1.00 96.56 105 VAL A C 1
ATOM 821 O O . VAL A 1 105 ? 16.726 -4.342 0.161 1.00 96.56 105 VAL A O 1
ATOM 824 N N . PHE A 1 106 ? 18.783 -3.928 0.971 1.00 95.62 106 PHE A N 1
ATOM 825 C CA . PHE A 1 106 ? 18.882 -5.138 1.804 1.00 95.62 106 PHE A CA 1
ATOM 826 C C . PHE A 1 106 ? 18.645 -6.455 1.030 1.00 95.62 106 PHE A C 1
ATOM 828 O O . PHE A 1 106 ? 18.070 -7.397 1.566 1.00 95.62 106 PHE A O 1
ATOM 835 N N . GLY A 1 107 ? 19.095 -6.519 -0.231 1.00 96.25 107 GLY A N 1
ATOM 836 C CA . GLY A 1 107 ? 18.976 -7.709 -1.087 1.00 96.25 107 GLY A CA 1
ATOM 837 C C . GLY A 1 107 ? 17.580 -7.947 -1.672 1.00 96.25 107 GLY A C 1
ATOM 838 O O . GLY A 1 107 ? 17.324 -9.015 -2.218 1.00 96.25 107 GLY A O 1
ATOM 839 N N . GLU A 1 108 ? 16.668 -6.978 -1.559 1.00 96.69 108 GLU A N 1
ATOM 840 C CA . GLU A 1 108 ? 15.322 -7.056 -2.125 1.00 96.69 108 GLU A CA 1
ATOM 841 C C . GLU A 1 108 ? 15.075 -5.886 -3.081 1.00 96.69 108 GLU A C 1
ATOM 843 O O . GLU A 1 108 ? 15.348 -4.727 -2.752 1.00 96.69 108 GLU A O 1
ATOM 848 N N . ARG A 1 109 ? 14.527 -6.173 -4.269 1.00 97.69 109 ARG A N 1
ATOM 849 C CA . ARG A 1 109 ? 14.121 -5.129 -5.217 1.00 97.69 109 ARG A CA 1
ATOM 850 C C . ARG A 1 109 ? 12.980 -4.312 -4.626 1.00 97.69 109 ARG A C 1
ATOM 852 O O . ARG A 1 109 ? 11.962 -4.874 -4.223 1.00 97.69 109 ARG A O 1
ATOM 859 N N . MET A 1 110 ? 13.118 -2.986 -4.632 1.00 97.50 110 MET A N 1
ATOM 860 C CA . MET A 1 110 ? 12.141 -2.087 -4.002 1.00 97.50 110 MET A CA 1
ATOM 861 C C . MET A 1 110 ? 10.713 -2.308 -4.508 1.00 97.50 110 MET A C 1
ATOM 863 O O . MET A 1 110 ? 9.784 -2.388 -3.705 1.00 97.50 110 MET A O 1
ATOM 867 N N . ILE A 1 111 ? 10.533 -2.461 -5.823 1.00 98.12 111 ILE A N 1
ATOM 868 C CA . ILE A 1 111 ? 9.204 -2.693 -6.394 1.00 98.12 111 ILE A CA 1
ATOM 869 C C . ILE A 1 111 ? 8.635 -4.075 -6.041 1.00 98.12 111 ILE A C 1
ATOM 871 O O . ILE A 1 111 ? 7.445 -4.174 -5.758 1.00 98.12 111 ILE A O 1
ATOM 875 N N . GLU A 1 112 ? 9.463 -5.128 -5.998 1.00 98.44 112 GLU A N 1
ATOM 876 C CA . GLU A 1 112 ? 9.014 -6.476 -5.614 1.00 98.44 112 GLU A CA 1
ATOM 877 C C . GLU A 1 112 ? 8.523 -6.491 -4.163 1.00 98.44 112 GLU A C 1
ATOM 879 O O . GLU A 1 112 ? 7.487 -7.087 -3.864 1.00 98.44 112 GLU A O 1
ATOM 884 N N . ARG A 1 113 ? 9.228 -5.776 -3.278 1.00 98.12 113 ARG A N 1
ATOM 885 C CA . ARG A 1 113 ? 8.828 -5.614 -1.881 1.00 98.12 113 ARG A CA 1
ATOM 886 C C . ARG A 1 113 ? 7.454 -4.966 -1.752 1.00 98.12 113 ARG A C 1
ATOM 888 O O . ARG A 1 113 ? 6.593 -5.504 -1.062 1.00 98.12 113 ARG A O 1
ATOM 895 N N . GLN A 1 114 ? 7.241 -3.838 -2.435 1.00 98.31 114 GLN A N 1
ATOM 896 C CA . GLN A 1 114 ? 5.957 -3.131 -2.406 1.00 98.31 114 GLN A CA 1
ATOM 897 C C . GLN A 1 114 ? 4.819 -4.019 -2.929 1.00 98.31 114 GLN A C 1
ATOM 899 O O . GLN A 1 114 ? 3.766 -4.097 -2.302 1.00 98.31 114 GLN A O 1
ATOM 904 N N . ILE A 1 115 ? 5.042 -4.746 -4.029 1.00 98.69 115 ILE A N 1
ATOM 905 C CA . ILE A 1 115 ? 4.056 -5.682 -4.590 1.00 98.69 115 ILE A CA 1
ATOM 906 C C . ILE A 1 115 ? 3.705 -6.785 -3.583 1.00 98.69 115 ILE A C 1
ATOM 908 O O . ILE A 1 115 ? 2.529 -7.054 -3.345 1.00 98.69 115 ILE A O 1
ATOM 912 N N . ARG A 1 116 ? 4.708 -7.396 -2.942 1.00 98.56 116 ARG A N 1
ATOM 913 C CA . ARG A 1 116 ? 4.479 -8.409 -1.903 1.00 98.56 116 ARG A CA 1
ATOM 914 C C . ARG A 1 116 ? 3.674 -7.859 -0.727 1.00 98.56 116 ARG A C 1
ATOM 916 O O . ARG A 1 116 ? 2.736 -8.510 -0.288 1.00 98.56 116 ARG A O 1
ATOM 923 N N . GLN A 1 117 ? 4.014 -6.667 -0.246 1.00 98.56 117 GLN A N 1
ATOM 924 C CA . GLN A 1 117 ? 3.312 -6.024 0.865 1.00 98.56 117 GLN A CA 1
ATOM 925 C C . GLN A 1 117 ? 1.850 -5.703 0.515 1.00 98.56 117 GLN A C 1
ATOM 927 O O . GLN A 1 117 ? 0.958 -5.921 1.331 1.00 98.56 117 GLN A O 1
ATOM 932 N N . LEU A 1 118 ? 1.577 -5.261 -0.715 1.00 98.69 118 LEU A N 1
ATOM 933 C CA . LEU A 1 118 ? 0.208 -5.089 -1.211 1.00 98.69 118 LEU A CA 1
ATOM 934 C C . LEU A 1 118 ? -0.549 -6.427 -1.262 1.00 98.69 118 LEU A C 1
ATOM 936 O O . LEU A 1 118 ? -1.694 -6.509 -0.815 1.00 98.69 118 LEU A O 1
ATOM 940 N N . HIS A 1 119 ? 0.096 -7.495 -1.740 1.00 98.62 119 HIS A N 1
ATOM 941 C CA . HIS A 1 119 ? -0.497 -8.835 -1.763 1.00 98.62 119 HIS A CA 1
ATOM 942 C C . HIS A 1 119 ? -0.812 -9.377 -0.365 1.00 98.62 119 HIS A C 1
ATOM 944 O O . HIS A 1 119 ? -1.850 -10.017 -0.195 1.00 98.62 119 HIS A O 1
ATOM 950 N N . GLU A 1 120 ? 0.050 -9.122 0.624 1.00 98.31 120 GLU A N 1
ATOM 951 C CA . GLU A 1 120 ? -0.145 -9.529 2.024 1.00 98.31 120 GLU A CA 1
ATOM 952 C C . GLU A 1 120 ? -1.445 -8.962 2.615 1.00 98.31 120 GLU A C 1
ATOM 954 O O . GLU A 1 120 ? -2.114 -9.651 3.382 1.00 98.31 120 GLU A O 1
ATOM 959 N N . VAL A 1 121 ? -1.854 -7.759 2.195 1.00 97.81 121 VAL A N 1
ATOM 960 C CA . VAL A 1 121 ? -3.126 -7.128 2.601 1.00 97.81 121 VAL A CA 1
ATOM 961 C C . VAL A 1 121 ? -4.258 -7.344 1.589 1.00 97.81 121 VAL A C 1
ATOM 963 O O . VAL A 1 121 ? -5.313 -6.719 1.653 1.00 97.81 121 VAL A O 1
ATOM 966 N N . GLY A 1 122 ? -4.067 -8.255 0.633 1.00 97.69 122 GLY A N 1
ATOM 967 C CA . GLY A 1 122 ? -5.095 -8.665 -0.323 1.00 97.69 122 GLY A CA 1
ATOM 968 C C . GLY A 1 122 ? -5.313 -7.718 -1.508 1.00 97.69 122 GLY A C 1
ATOM 969 O O . GLY A 1 122 ? -6.254 -7.934 -2.276 1.00 97.69 122 GLY A O 1
ATOM 970 N N . ILE A 1 123 ? -4.456 -6.713 -1.705 1.00 98.50 123 ILE A N 1
ATOM 971 C CA . ILE A 1 123 ? -4.513 -5.803 -2.855 1.00 98.50 123 ILE A CA 1
ATOM 972 C C . ILE A 1 123 ? -3.732 -6.430 -4.009 1.00 98.50 123 ILE A C 1
ATOM 974 O O . ILE A 1 123 ? -2.507 -6.378 -4.036 1.00 98.50 123 ILE A O 1
ATOM 978 N N . LYS A 1 124 ? -4.449 -7.036 -4.961 1.00 98.00 124 LYS A N 1
ATOM 979 C CA . LYS A 1 124 ? -3.858 -7.746 -6.114 1.00 98.00 124 LYS A CA 1
ATOM 980 C C . LYS A 1 124 ? -4.008 -7.017 -7.449 1.00 98.00 124 LYS A C 1
ATOM 982 O O . LYS A 1 124 ? -3.256 -7.288 -8.373 1.00 98.00 124 LYS A O 1
ATOM 987 N N . ASP A 1 125 ? -4.955 -6.083 -7.571 1.00 98.25 125 ASP A N 1
ATOM 988 C CA . ASP A 1 125 ? -5.083 -5.267 -8.785 1.00 98.25 125 ASP A CA 1
ATOM 989 C C . ASP A 1 125 ? -4.000 -4.183 -8.783 1.00 98.25 125 ASP A C 1
ATOM 991 O O . ASP A 1 125 ? -4.200 -3.062 -8.310 1.00 98.25 125 ASP A O 1
ATOM 995 N N . ILE A 1 126 ? -2.816 -4.561 -9.258 1.00 98.75 126 ILE A N 1
ATOM 996 C CA . ILE A 1 126 ? -1.630 -3.713 -9.274 1.00 98.75 126 ILE A CA 1
ATOM 997 C C . ILE A 1 126 ? -1.296 -3.362 -10.719 1.00 98.75 126 ILE A C 1
ATOM 999 O O . ILE A 1 126 ? -1.111 -4.226 -11.577 1.00 98.75 126 ILE A O 1
ATOM 1003 N N . THR A 1 127 ? -1.192 -2.064 -10.986 1.00 98.56 127 THR A N 1
ATOM 1004 C CA . THR A 1 127 ? -0.721 -1.532 -12.265 1.00 98.56 127 THR A CA 1
ATOM 1005 C C . THR A 1 127 ? 0.585 -0.780 -12.064 1.00 98.56 127 THR A C 1
ATOM 1007 O O . THR A 1 127 ? 0.708 0.036 -11.155 1.00 98.56 127 THR A O 1
ATOM 1010 N N . ILE A 1 128 ? 1.561 -1.012 -12.933 1.00 98.56 128 ILE A N 1
ATOM 1011 C CA . ILE A 1 128 ? 2.860 -0.349 -12.914 1.00 98.56 128 ILE A CA 1
ATOM 1012 C C . ILE A 1 128 ? 2.980 0.507 -14.171 1.00 98.56 128 ILE A C 1
ATOM 1014 O O . ILE A 1 128 ? 2.934 0.012 -15.298 1.00 98.56 128 ILE A O 1
ATOM 1018 N N . MET A 1 129 ? 3.164 1.807 -13.975 1.00 97.88 129 MET A N 1
ATOM 1019 C CA . MET A 1 129 ? 3.524 2.714 -15.054 1.00 97.88 129 MET A CA 1
ATOM 1020 C C . MET A 1 129 ? 5.010 2.564 -15.349 1.00 97.88 129 MET A C 1
ATOM 1022 O O . MET A 1 129 ? 5.844 2.918 -14.517 1.00 97.88 129 MET A O 1
ATOM 1026 N N . VAL A 1 130 ? 5.340 2.071 -16.537 1.00 97.81 130 VAL A N 1
ATOM 1027 C CA . VAL A 1 130 ? 6.715 1.856 -17.006 1.00 97.81 130 VAL A CA 1
ATOM 1028 C C . VAL A 1 130 ? 7.086 2.868 -18.088 1.00 97.81 130 VAL A C 1
ATOM 1030 O O . VAL A 1 130 ? 6.240 3.605 -18.597 1.00 97.81 130 VAL A O 1
ATOM 1033 N N . GLY A 1 131 ? 8.374 2.986 -18.390 1.00 96.38 131 GLY A N 1
ATOM 1034 C CA . GLY A 1 131 ? 8.914 4.011 -19.281 1.00 96.38 131 GLY A CA 1
ATOM 1035 C C . GLY A 1 131 ? 10.345 3.660 -19.649 1.00 96.38 131 GLY A C 1
ATOM 1036 O O . GLY A 1 131 ? 10.574 2.801 -20.498 1.00 96.38 131 GLY A O 1
ATOM 1037 N N . TYR A 1 132 ? 11.300 4.278 -18.960 1.00 96.69 132 TYR A N 1
ATOM 1038 C CA . TYR A 1 132 ? 12.714 3.944 -19.081 1.00 96.69 132 TYR A CA 1
ATOM 1039 C C . TYR A 1 132 ? 12.979 2.456 -18.783 1.00 96.69 132 TYR A C 1
ATOM 1041 O O . TYR A 1 132 ? 12.564 1.955 -17.738 1.00 96.69 132 TYR A O 1
ATOM 1049 N N . LEU A 1 133 ? 13.670 1.765 -19.703 1.00 96.94 133 LEU A N 1
ATOM 1050 C CA . LEU A 1 133 ? 13.986 0.327 -19.630 1.00 96.94 133 LEU A CA 1
ATOM 1051 C C . LEU A 1 133 ? 12.767 -0.558 -19.295 1.00 96.94 133 LEU A C 1
ATOM 1053 O O . LEU A 1 133 ? 12.869 -1.472 -18.475 1.00 96.94 133 LEU A O 1
ATOM 1057 N N . LYS A 1 134 ? 11.602 -0.266 -19.891 1.00 97.31 134 LYS A N 1
ATOM 1058 C CA . LYS A 1 134 ? 10.319 -0.924 -19.576 1.00 97.31 134 LYS A CA 1
ATOM 1059 C C . LYS A 1 134 ? 10.381 -2.456 -19.590 1.00 97.31 134 LYS A C 1
ATOM 1061 O O . LYS A 1 134 ? 9.788 -3.082 -18.723 1.00 97.31 134 LYS A O 1
ATOM 1066 N N . GLU A 1 135 ? 11.156 -3.035 -20.499 1.00 98.12 135 GLU A N 1
ATOM 1067 C CA . GLU A 1 135 ? 11.293 -4.480 -20.719 1.00 98.12 135 GLU A CA 1
ATOM 1068 C C . GLU A 1 135 ? 11.858 -5.190 -19.480 1.00 98.12 135 GLU A C 1
ATOM 1070 O O . GLU A 1 135 ? 11.598 -6.364 -19.232 1.00 98.12 135 GLU A O 1
ATOM 1075 N N . LYS A 1 136 ? 12.614 -4.467 -18.642 1.00 98.12 136 LYS A N 1
ATOM 1076 C CA . LYS A 1 136 ? 13.147 -5.004 -17.385 1.00 98.12 136 LYS A CA 1
ATOM 1077 C C . LYS A 1 136 ? 12.045 -5.319 -16.369 1.00 98.12 136 LYS A C 1
ATOM 1079 O O . LYS A 1 136 ? 12.325 -6.038 -15.415 1.00 98.12 136 LYS A O 1
ATOM 1084 N N . PHE A 1 137 ? 10.829 -4.793 -16.538 1.00 98.44 137 PHE A N 1
ATOM 1085 C CA . PHE A 1 137 ? 9.694 -5.043 -15.646 1.00 98.44 137 PHE A CA 1
ATOM 1086 C C . PHE A 1 137 ? 8.803 -6.206 -16.102 1.00 98.44 137 PHE A C 1
ATOM 1088 O O . PHE A 1 137 ? 7.986 -6.650 -15.301 1.00 98.44 137 PHE A O 1
ATOM 1095 N N . ASP A 1 138 ? 8.957 -6.726 -17.326 1.00 98.38 138 ASP A N 1
ATOM 1096 C CA . ASP A 1 138 ? 8.027 -7.707 -17.915 1.00 98.38 138 ASP A CA 1
ATOM 1097 C C . ASP A 1 138 ? 7.870 -8.970 -17.054 1.00 98.38 138 ASP A C 1
ATOM 1099 O O . ASP A 1 138 ? 6.761 -9.468 -16.877 1.00 98.38 138 ASP A O 1
ATOM 1103 N N . TYR A 1 139 ? 8.952 -9.430 -16.414 1.00 98.50 139 TYR A N 1
ATOM 1104 C CA . TYR A 1 139 ? 8.918 -10.605 -15.533 1.00 98.50 139 TYR A CA 1
ATOM 1105 C C . TYR A 1 139 ? 7.968 -10.448 -14.331 1.00 98.50 139 TYR A C 1
ATOM 1107 O O . TYR A 1 139 ? 7.566 -11.446 -13.734 1.00 98.50 139 TYR A O 1
ATOM 1115 N N . LEU A 1 140 ? 7.629 -9.213 -13.937 1.00 98.56 140 LEU A N 1
ATOM 1116 C CA . LEU A 1 140 ? 6.703 -8.965 -12.834 1.00 98.56 140 LEU A CA 1
ATOM 1117 C C . LEU A 1 140 ? 5.278 -9.398 -13.184 1.00 98.56 140 LEU A C 1
ATOM 1119 O O . LEU A 1 140 ? 4.535 -9.738 -12.266 1.00 98.56 140 LEU A O 1
ATOM 1123 N N . ILE A 1 141 ? 4.911 -9.409 -14.472 1.00 98.44 141 ILE A N 1
ATOM 1124 C CA . ILE A 1 141 ? 3.590 -9.848 -14.940 1.00 98.44 141 ILE A CA 1
ATOM 1125 C C . ILE A 1 141 ? 3.366 -11.298 -14.512 1.00 98.44 141 ILE A C 1
ATOM 1127 O O . ILE A 1 141 ? 2.432 -11.579 -13.773 1.00 98.44 141 ILE A O 1
ATOM 1131 N N . ASP A 1 142 ? 4.270 -12.204 -14.883 1.00 98.00 142 ASP A N 1
ATOM 1132 C CA . ASP A 1 142 ? 4.116 -13.626 -14.564 1.00 98.00 142 ASP A CA 1
ATOM 1133 C C . ASP A 1 142 ? 4.415 -13.927 -13.090 1.00 98.00 142 ASP A C 1
ATOM 1135 O O . ASP A 1 142 ? 3.777 -14.779 -12.473 1.00 98.00 142 ASP A O 1
ATOM 1139 N N . LYS A 1 143 ? 5.396 -13.229 -12.500 1.00 98.44 143 LYS A N 1
ATOM 1140 C CA . LYS A 1 143 ? 5.827 -13.489 -11.119 1.00 98.44 143 LYS A CA 1
ATOM 1141 C C . LYS A 1 143 ? 4.810 -13.010 -10.081 1.00 98.44 143 LYS A C 1
ATOM 1143 O O . LYS A 1 143 ? 4.719 -13.612 -9.011 1.00 98.44 143 LYS A O 1
ATOM 1148 N N . TYR A 1 144 ? 4.088 -11.927 -10.366 1.00 98.31 144 TYR A N 1
ATOM 1149 C CA . TYR A 1 144 ? 3.219 -11.259 -9.396 1.00 98.31 144 TYR A CA 1
ATOM 1150 C C . TYR A 1 144 ? 1.825 -10.893 -9.920 1.00 98.31 144 TYR A C 1
ATOM 1152 O O . TYR A 1 144 ? 1.079 -10.266 -9.180 1.00 98.31 144 TYR A O 1
ATOM 1160 N N . ASP A 1 145 ? 1.448 -11.272 -11.141 1.00 98.19 145 ASP A N 1
ATOM 1161 C CA . ASP A 1 145 ? 0.122 -10.975 -11.707 1.00 98.19 145 ASP A CA 1
ATOM 1162 C C . ASP A 1 145 ? -0.193 -9.463 -11.755 1.00 98.19 145 ASP A C 1
ATOM 1164 O O . ASP A 1 145 ? -1.274 -9.000 -11.392 1.00 98.19 145 ASP A O 1
ATOM 1168 N N . VAL A 1 146 ? 0.790 -8.660 -12.183 1.00 98.50 146 VAL A N 1
ATOM 1169 C CA . VAL A 1 146 ? 0.646 -7.198 -12.321 1.00 98.50 146 VAL A CA 1
ATOM 1170 C C . VAL A 1 146 ? 0.431 -6.778 -13.773 1.00 98.50 146 VAL A C 1
ATOM 1172 O O . VAL A 1 146 ? 0.834 -7.459 -14.714 1.00 98.50 146 VAL A O 1
ATOM 1175 N N . LYS A 1 147 ? -0.146 -5.590 -13.972 1.00 98.38 147 LYS A N 1
ATOM 1176 C CA . LYS A 1 147 ? -0.321 -4.971 -15.295 1.00 98.38 147 LYS A CA 1
ATOM 1177 C C . LYS A 1 147 ? 0.755 -3.923 -15.537 1.00 98.38 147 LYS A C 1
ATOM 1179 O O . LYS A 1 147 ? 1.027 -3.114 -14.654 1.00 98.38 147 LYS A O 1
ATOM 1184 N N . LEU A 1 148 ? 1.307 -3.864 -16.746 1.00 98.12 148 LEU A N 1
ATOM 1185 C CA . LEU A 1 148 ? 2.221 -2.794 -17.151 1.00 98.12 148 LEU A CA 1
ATOM 1186 C C . LEU A 1 148 ? 1.524 -1.836 -18.120 1.00 98.12 148 LEU A C 1
ATOM 1188 O O . LEU A 1 148 ? 0.879 -2.265 -19.075 1.00 98.12 148 LEU A O 1
ATOM 1192 N N . ILE A 1 149 ? 1.680 -0.532 -17.896 1.00 97.25 149 ILE A N 1
ATOM 1193 C CA . ILE A 1 149 ? 1.245 0.512 -18.830 1.00 97.25 149 ILE A CA 1
ATOM 1194 C C . ILE A 1 149 ? 2.450 1.376 -19.178 1.00 97.25 149 ILE A C 1
ATOM 1196 O O . ILE A 1 149 ? 3.114 1.934 -18.305 1.00 97.25 149 ILE A O 1
ATOM 1200 N N . TYR A 1 150 ? 2.733 1.500 -20.470 1.00 95.94 150 TYR A N 1
ATOM 1201 C CA . TYR A 1 150 ? 3.846 2.301 -20.955 1.00 95.94 150 TYR A CA 1
ATOM 1202 C C . TYR A 1 150 ? 3.469 3.783 -21.050 1.00 95.94 150 TYR A C 1
ATOM 1204 O O . TYR A 1 150 ? 2.475 4.134 -21.683 1.00 95.94 150 TYR A O 1
ATOM 1212 N N . ASN A 1 151 ? 4.289 4.653 -20.456 1.00 95.44 151 ASN A N 1
ATOM 1213 C CA . ASN A 1 151 ? 4.262 6.089 -20.714 1.00 95.44 151 ASN A CA 1
ATOM 1214 C C . ASN A 1 151 ? 5.271 6.425 -21.835 1.00 95.44 151 ASN A C 1
ATOM 1216 O O . ASN A 1 151 ? 6.474 6.422 -21.561 1.00 95.44 151 ASN A O 1
ATOM 1220 N N . PRO A 1 152 ? 4.825 6.755 -23.063 1.00 93.12 152 PRO A N 1
ATOM 1221 C CA . PRO A 1 152 ? 5.727 7.101 -24.164 1.00 93.12 152 PRO A CA 1
ATOM 1222 C C . PRO A 1 152 ? 6.464 8.429 -23.954 1.00 93.12 152 PRO A C 1
ATOM 1224 O O . PRO A 1 152 ? 7.520 8.645 -24.534 1.00 93.12 152 PRO A O 1
ATOM 1227 N N . GLU A 1 153 ? 5.952 9.299 -23.087 1.00 94.12 153 GLU A N 1
ATOM 1228 C CA . GLU A 1 153 ? 6.475 10.649 -22.856 1.00 94.12 153 GLU A CA 1
ATOM 1229 C C . GLU A 1 153 ? 7.412 10.707 -21.637 1.00 94.12 153 GLU A C 1
ATOM 1231 O O . GLU A 1 153 ? 7.718 11.788 -21.135 1.00 94.12 153 GLU A O 1
ATOM 1236 N N . PHE A 1 154 ? 7.869 9.553 -21.130 1.00 92.81 154 PHE A N 1
ATOM 1237 C CA . PHE A 1 154 ? 8.652 9.454 -19.890 1.00 92.81 154 PHE A CA 1
ATOM 1238 C C . PHE A 1 154 ? 9.971 10.248 -19.910 1.00 92.81 154 PHE A C 1
ATOM 1240 O O . PHE A 1 154 ? 10.483 10.599 -18.847 1.00 92.81 154 PHE A O 1
ATOM 1247 N N . ALA A 1 155 ? 10.541 10.474 -21.098 1.00 92.12 155 ALA A N 1
ATOM 1248 C CA . ALA A 1 155 ? 11.810 11.177 -21.279 1.00 92.12 155 ALA A CA 1
ATOM 1249 C C . ALA A 1 155 ? 11.643 12.705 -21.334 1.00 92.12 155 ALA A C 1
ATOM 1251 O O . ALA A 1 155 ? 12.567 13.435 -20.987 1.00 92.12 155 ALA A O 1
ATOM 1252 N N . GLU A 1 156 ? 10.472 13.185 -21.755 1.00 93.00 156 GLU A N 1
ATOM 1253 C CA . GLU A 1 156 ? 10.211 14.606 -22.024 1.00 93.00 156 GLU A CA 1
ATOM 1254 C C . GLU A 1 156 ? 9.344 15.256 -20.943 1.00 93.00 156 GLU A C 1
ATOM 1256 O O . GLU A 1 156 ? 9.424 16.463 -20.706 1.00 93.00 156 GLU A O 1
ATOM 1261 N N . LYS A 1 157 ? 8.499 14.461 -20.279 1.00 92.88 157 LYS A N 1
ATOM 1262 C CA . LYS A 1 157 ? 7.521 14.935 -19.303 1.00 92.88 157 LYS A CA 1
ATOM 1263 C C . LYS A 1 157 ? 7.762 14.342 -17.923 1.00 92.88 157 LYS A C 1
ATOM 1265 O O . LYS A 1 157 ? 8.431 13.332 -17.733 1.00 92.88 157 LYS A O 1
ATOM 1270 N N . ASN A 1 158 ? 7.191 15.008 -16.927 1.00 90.56 158 ASN A N 1
ATOM 1271 C CA . ASN A 1 158 ? 7.310 14.613 -15.531 1.00 90.56 158 ASN A CA 1
ATOM 1272 C C . ASN A 1 158 ? 6.204 13.621 -15.115 1.00 90.56 158 ASN A C 1
ATOM 1274 O O . ASN A 1 158 ? 5.363 13.197 -15.911 1.00 90.56 158 ASN A O 1
ATOM 1278 N N . THR A 1 159 ? 6.182 13.289 -13.824 1.00 91.12 159 THR A N 1
ATOM 1279 C CA . THR A 1 159 ? 5.215 12.374 -13.208 1.00 91.12 159 THR A CA 1
ATOM 1280 C C . THR A 1 159 ? 3.752 12.728 -13.491 1.00 91.12 159 THR A C 1
ATOM 1282 O O . THR A 1 159 ? 2.925 11.825 -13.555 1.00 91.12 159 THR A O 1
ATOM 1285 N N . LEU A 1 160 ? 3.410 14.003 -13.718 1.00 93.06 160 LEU A N 1
ATOM 1286 C CA . LEU A 1 160 ? 2.035 14.400 -14.028 1.00 93.06 160 LEU A CA 1
ATOM 1287 C C . LEU A 1 160 ? 1.545 13.791 -15.351 1.00 93.06 160 LEU A C 1
ATOM 1289 O O . LEU A 1 160 ? 0.399 13.356 -15.431 1.00 93.06 160 LEU A O 1
ATOM 1293 N N . ALA A 1 161 ? 2.408 13.699 -16.367 1.00 91.44 161 ALA A N 1
ATOM 1294 C CA . ALA A 1 161 ? 2.063 13.026 -17.620 1.00 91.44 161 ALA A CA 1
ATOM 1295 C C . ALA A 1 161 ? 1.888 11.517 -17.412 1.00 91.44 161 ALA A C 1
ATOM 1297 O O . ALA A 1 161 ? 0.924 10.935 -17.903 1.00 91.44 161 ALA A O 1
ATOM 1298 N N . THR A 1 162 ? 2.752 10.891 -16.605 1.00 92.75 162 THR A N 1
ATOM 1299 C CA . THR A 1 162 ? 2.581 9.486 -16.204 1.00 92.75 162 THR A CA 1
ATOM 1300 C C . THR A 1 162 ? 1.222 9.260 -15.534 1.00 92.75 162 THR A C 1
ATOM 1302 O O . THR A 1 162 ? 0.512 8.319 -15.879 1.00 92.75 162 THR A O 1
ATOM 1305 N N . MET A 1 163 ? 0.823 10.153 -14.624 1.00 93.00 163 MET A N 1
ATOM 1306 C CA . MET A 1 163 ? -0.486 10.103 -13.967 1.00 93.00 163 MET A CA 1
ATOM 1307 C C . MET A 1 163 ? -1.639 10.285 -14.955 1.00 93.00 163 MET A C 1
ATOM 1309 O O . MET A 1 163 ? -2.633 9.571 -14.859 1.00 93.00 163 MET A O 1
ATOM 1313 N N . HIS A 1 164 ? -1.502 11.189 -15.930 1.00 92.38 164 HIS A N 1
ATOM 1314 C CA . HIS A 1 164 ? -2.502 11.392 -16.978 1.00 92.38 164 HIS A CA 1
ATOM 1315 C C . HIS A 1 164 ? -2.793 10.096 -17.753 1.00 92.38 164 HIS A C 1
ATOM 1317 O O . HIS A 1 164 ? -3.957 9.723 -17.915 1.00 92.38 164 HIS A O 1
ATOM 1323 N N . HIS A 1 165 ? -1.747 9.364 -18.150 1.00 91.19 165 HIS A N 1
ATOM 1324 C CA . HIS A 1 165 ? -1.880 8.063 -18.821 1.00 91.19 165 HIS A CA 1
ATOM 1325 C C . HIS A 1 165 ? -2.523 6.992 -17.925 1.00 91.19 165 HIS A C 1
ATOM 1327 O O . HIS A 1 165 ? -3.238 6.118 -18.415 1.00 91.19 165 HIS A O 1
ATOM 1333 N N . ALA A 1 166 ? -2.342 7.097 -16.607 1.00 92.25 166 ALA A N 1
ATOM 1334 C CA . ALA A 1 166 ? -2.912 6.182 -15.622 1.00 92.25 166 ALA A CA 1
ATOM 1335 C C . ALA A 1 166 ? -4.339 6.538 -15.160 1.00 92.25 166 ALA A C 1
ATOM 1337 O O . ALA A 1 166 ? -4.943 5.769 -14.415 1.00 92.25 166 ALA A O 1
ATOM 1338 N N . MET A 1 167 ? -4.919 7.667 -15.589 1.00 92.12 167 MET A N 1
ATOM 1339 C CA . MET A 1 167 ? -6.195 8.177 -15.053 1.00 92.12 167 MET A CA 1
ATOM 1340 C C . MET A 1 167 ? -7.343 7.163 -15.092 1.00 92.12 167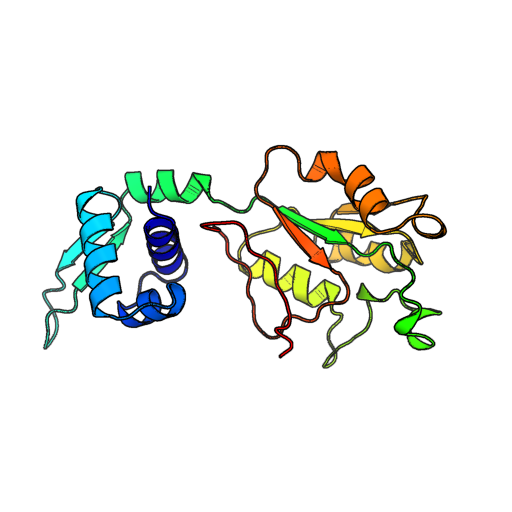 MET A C 1
ATOM 1342 O O . MET A 1 167 ? -8.189 7.145 -14.199 1.00 92.12 167 MET A O 1
ATOM 1346 N N . LYS A 1 168 ? -7.385 6.305 -16.119 1.00 92.25 168 LYS A N 1
ATOM 1347 C CA . LYS A 1 168 ? -8.417 5.264 -16.243 1.00 92.25 168 LYS A CA 1
ATOM 1348 C C . LYS A 1 168 ? -8.310 4.193 -15.156 1.00 92.25 168 LYS A C 1
ATOM 1350 O O . LYS A 1 168 ? -9.338 3.656 -14.767 1.00 92.25 168 LYS A O 1
ATOM 1355 N N . VAL A 1 169 ? -7.102 3.913 -14.665 1.00 93.12 169 VAL A N 1
ATOM 1356 C CA . VAL A 1 169 ? -6.847 2.936 -13.594 1.00 93.12 169 VAL A CA 1
ATOM 1357 C C . VAL A 1 169 ? -7.430 3.426 -12.267 1.00 93.12 169 VAL A C 1
ATOM 1359 O O . VAL A 1 169 ? -7.985 2.637 -11.510 1.00 93.12 169 VAL A O 1
ATOM 1362 N N . LEU A 1 170 ? -7.347 4.735 -12.018 1.00 92.50 170 LEU A N 1
ATOM 1363 C CA . LEU A 1 170 ? -7.707 5.364 -10.742 1.00 92.50 170 LEU A CA 1
ATOM 1364 C C . LEU A 1 170 ? -9.177 5.803 -10.656 1.00 92.50 170 LEU A C 1
ATOM 1366 O O . LEU A 1 170 ? -9.668 6.159 -9.586 1.00 92.50 170 LEU A O 1
ATOM 1370 N N . LYS A 1 171 ? -9.884 5.871 -11.787 1.00 93.25 171 LYS A N 1
ATOM 1371 C CA . LYS A 1 171 ? -11.186 6.540 -11.858 1.00 93.25 171 LYS A CA 1
ATOM 1372 C C . LYS A 1 171 ? -12.239 5.827 -11.005 1.00 93.25 171 LYS A C 1
ATOM 1374 O O . LYS A 1 171 ? -12.671 4.732 -11.346 1.00 93.25 171 LYS A O 1
ATOM 1379 N N . GLY A 1 172 ? -12.736 6.531 -9.986 1.00 91.69 172 GLY A N 1
ATOM 1380 C CA . GLY A 1 172 ? -13.864 6.089 -9.161 1.00 91.69 172 GLY A CA 1
ATOM 1381 C C . GLY A 1 172 ? -13.525 4.952 -8.202 1.00 91.69 172 GLY A C 1
ATOM 1382 O O . GLY A 1 172 ? -14.442 4.251 -7.789 1.00 91.69 172 GLY A O 1
ATOM 1383 N N . ARG A 1 173 ? -12.237 4.764 -7.891 1.00 93.38 173 ARG A N 1
ATOM 1384 C CA . ARG A 1 173 ? -11.744 3.666 -7.061 1.00 93.38 173 ARG A CA 1
ATOM 1385 C C . ARG A 1 173 ? -10.832 4.176 -5.956 1.00 93.38 173 ARG A C 1
ATOM 1387 O O . ARG A 1 173 ? -10.121 5.163 -6.147 1.00 93.38 173 ARG A O 1
ATOM 1394 N N . ASN A 1 174 ? -10.812 3.475 -4.829 1.00 95.00 174 ASN A N 1
ATOM 1395 C CA 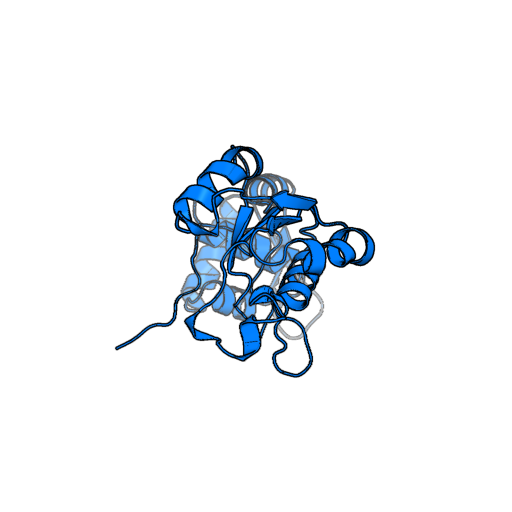. ASN A 1 174 ? -9.814 3.709 -3.784 1.00 95.00 174 ASN A CA 1
ATOM 1396 C C . ASN A 1 174 ? -8.513 3.005 -4.178 1.00 95.00 174 ASN A C 1
ATOM 1398 O O . ASN A 1 174 ? -8.490 1.779 -4.307 1.00 95.00 174 ASN A O 1
ATOM 1402 N N . CYS A 1 175 ? -7.428 3.749 -4.380 1.00 96.50 175 CYS A N 1
ATOM 1403 C CA . CYS A 1 175 ? -6.154 3.171 -4.803 1.00 96.50 175 CYS A CA 1
ATOM 1404 C C . CYS A 1 175 ? -4.967 3.819 -4.099 1.00 96.50 175 CYS A C 1
ATOM 1406 O O . CYS A 1 175 ? -4.951 5.031 -3.883 1.00 96.50 175 CYS A O 1
ATOM 1408 N N . TYR A 1 176 ? -3.927 3.025 -3.847 1.00 97.50 176 TYR A N 1
ATOM 1409 C CA . TYR A 1 176 ? -2.613 3.579 -3.540 1.00 97.50 176 TYR A CA 1
ATOM 1410 C C . TYR A 1 176 ? -1.930 4.091 -4.807 1.00 97.50 176 TYR A C 1
ATOM 1412 O O . TYR A 1 176 ? -2.020 3.474 -5.869 1.00 97.50 176 TYR A O 1
ATOM 1420 N N . ILE A 1 177 ? -1.197 5.196 -4.681 1.00 97.00 177 ILE A N 1
ATOM 1421 C CA . ILE A 1 177 ? -0.282 5.699 -5.709 1.00 97.00 177 ILE A CA 1
ATOM 1422 C C . ILE A 1 177 ? 1.112 5.704 -5.093 1.00 97.00 177 ILE A C 1
ATOM 1424 O O . ILE A 1 177 ? 1.354 6.396 -4.106 1.00 97.00 177 ILE A O 1
ATOM 1428 N N . LEU A 1 178 ? 2.017 4.914 -5.658 1.00 96.69 178 LEU A N 1
ATOM 1429 C CA . LEU A 1 178 ? 3.303 4.591 -5.050 1.00 96.69 178 LEU A CA 1
ATOM 1430 C C . LEU A 1 178 ? 4.461 5.011 -5.950 1.00 96.69 178 LEU A C 1
ATOM 1432 O O . LEU A 1 178 ? 4.388 4.888 -7.173 1.00 96.69 178 LEU A O 1
ATOM 1436 N N . SER A 1 179 ? 5.561 5.459 -5.348 1.00 95.38 179 SER A N 1
ATOM 1437 C CA . SER A 1 179 ? 6.819 5.641 -6.071 1.00 95.38 179 SER A CA 1
ATOM 1438 C C . SER A 1 179 ? 7.614 4.338 -6.056 1.00 95.38 179 SER A C 1
ATOM 1440 O O . SER A 1 179 ? 7.839 3.747 -4.999 1.00 95.38 179 SER A O 1
ATOM 1442 N N . SER A 1 180 ? 8.078 3.883 -7.221 1.00 95.75 180 SER A N 1
ATOM 1443 C CA . SER A 1 180 ? 8.799 2.606 -7.327 1.00 95.75 180 SER A CA 1
ATOM 1444 C C . SER A 1 180 ? 10.143 2.586 -6.587 1.00 95.75 180 SER A C 1
ATOM 1446 O O . SER A 1 180 ? 10.693 1.520 -6.346 1.00 95.75 180 SER A O 1
ATOM 1448 N N . ASP A 1 181 ? 10.710 3.758 -6.293 1.00 93.88 181 ASP A N 1
ATOM 1449 C CA . ASP A 1 181 ? 12.015 3.956 -5.649 1.00 93.88 181 ASP A CA 1
ATOM 1450 C C . ASP A 1 181 ? 11.916 4.187 -4.132 1.00 93.88 181 ASP A C 1
ATOM 1452 O O . ASP A 1 181 ? 12.828 4.740 -3.519 1.00 93.88 181 ASP A O 1
ATOM 1456 N N . ASN A 1 182 ? 10.806 3.783 -3.513 1.00 94.50 182 ASN A N 1
ATOM 1457 C CA . ASN A 1 182 ? 10.690 3.718 -2.062 1.00 94.50 182 ASN A CA 1
ATOM 1458 C C . ASN A 1 182 ? 10.810 2.271 -1.580 1.00 94.50 182 ASN A C 1
ATOM 1460 O O . ASN A 1 182 ? 10.145 1.368 -2.087 1.00 94.50 182 ASN A O 1
ATOM 1464 N N . TRP A 1 183 ? 11.649 2.066 -0.566 1.00 94.69 183 TRP A N 1
ATOM 1465 C CA . TRP A 1 183 ? 11.745 0.805 0.158 1.00 94.69 183 TRP A CA 1
ATOM 1466 C C . TRP A 1 183 ? 11.008 0.942 1.491 1.00 94.69 183 TRP A C 1
ATOM 1468 O O . TRP A 1 183 ? 11.432 1.700 2.364 1.00 94.69 183 TRP A O 1
ATOM 1478 N N . MET A 1 184 ? 9.892 0.231 1.648 1.00 93.31 184 MET A N 1
ATOM 1479 C CA . MET A 1 184 ? 9.061 0.330 2.850 1.00 93.31 184 MET A CA 1
ATOM 1480 C C . MET A 1 184 ? 9.533 -0.663 3.908 1.00 93.31 184 MET A C 1
ATOM 1482 O O . MET A 1 184 ? 9.381 -1.870 3.738 1.00 93.31 184 MET A O 1
ATOM 1486 N N . ARG A 1 185 ? 10.098 -0.182 5.020 1.00 93.12 185 ARG A N 1
ATOM 1487 C CA . ARG A 1 185 ? 10.615 -1.061 6.086 1.00 93.12 185 ARG A CA 1
ATOM 1488 C C . ARG A 1 185 ? 9.555 -2.019 6.620 1.00 93.12 185 ARG A C 1
ATOM 1490 O O . ARG A 1 185 ? 9.827 -3.207 6.748 1.00 93.12 185 ARG A O 1
ATOM 1497 N N . GLU A 1 186 ? 8.366 -1.509 6.885 1.00 94.12 186 GLU A N 1
ATOM 1498 C CA . GLU A 1 186 ? 7.217 -2.264 7.382 1.00 94.12 186 GLU A CA 1
ATOM 1499 C C . GLU A 1 186 ? 6.102 -2.237 6.337 1.00 94.12 186 GLU A C 1
ATOM 1501 O O . GLU A 1 186 ? 6.138 -1.424 5.408 1.00 94.12 186 GLU A O 1
ATOM 1506 N N . ASN A 1 187 ? 5.139 -3.151 6.456 1.00 96.19 187 ASN A N 1
ATOM 1507 C CA . ASN A 1 187 ? 3.951 -3.109 5.617 1.00 96.19 187 ASN A CA 1
ATOM 1508 C C . ASN A 1 187 ? 3.007 -2.032 6.166 1.00 96.19 187 ASN A C 1
ATOM 1510 O O . ASN A 1 187 ? 2.401 -2.210 7.217 1.00 96.19 187 ASN A O 1
ATOM 1514 N N . ILE A 1 188 ? 2.961 -0.896 5.474 1.00 94.19 188 ILE A N 1
ATOM 1515 C CA . ILE A 1 188 ? 2.142 0.270 5.837 1.00 94.19 188 ILE A CA 1
ATOM 1516 C C . ILE A 1 188 ? 0.798 0.294 5.102 1.00 94.19 188 ILE A C 1
ATOM 1518 O O . ILE A 1 188 ? 0.036 1.246 5.245 1.00 94.19 188 ILE A O 1
ATOM 1522 N N . TYR A 1 189 ? 0.551 -0.694 4.241 1.00 96.94 189 TYR A N 1
ATOM 1523 C CA . TYR A 1 189 ? -0.682 -0.793 3.477 1.00 96.94 189 TYR A CA 1
ATOM 1524 C C . TYR A 1 189 ? -1.740 -1.517 4.296 1.00 96.94 189 TYR A C 1
ATOM 1526 O O . TYR A 1 189 ? -1.428 -2.315 5.176 1.00 96.94 189 TYR A O 1
ATOM 1534 N N . HIS A 1 190 ? -2.999 -1.265 3.965 1.00 97.31 190 HIS A N 1
ATOM 1535 C CA . HIS A 1 190 ? -4.141 -1.871 4.623 1.00 97.31 190 HIS A CA 1
ATOM 1536 C C . HIS A 1 190 ? -5.208 -2.256 3.600 1.00 97.31 190 HIS A C 1
ATOM 1538 O O . HIS A 1 190 ? -5.384 -1.589 2.580 1.00 97.31 190 HIS A O 1
ATOM 1544 N N . THR A 1 191 ? -5.985 -3.297 3.903 1.00 97.88 191 THR A N 1
ATOM 1545 C CA . THR A 1 191 ? -7.143 -3.699 3.082 1.00 97.88 191 THR A CA 1
ATOM 1546 C C . THR A 1 191 ? -8.196 -2.590 3.003 1.00 97.88 191 THR A C 1
ATOM 1548 O O . THR A 1 191 ? -8.897 -2.457 1.999 1.00 97.88 191 THR A O 1
ATOM 1551 N N . TYR A 1 192 ? -8.314 -1.795 4.070 1.00 97.69 192 TYR A N 1
ATOM 1552 C CA . TYR A 1 192 ? -9.251 -0.681 4.178 1.00 97.69 192 TYR A CA 1
ATOM 1553 C C . TYR A 1 192 ? -8.520 0.566 4.650 1.00 97.69 192 TYR A C 1
ATOM 1555 O O . TYR A 1 192 ? -7.732 0.502 5.592 1.00 97.69 192 TYR A O 1
ATOM 1563 N N . GLU A 1 193 ? -8.836 1.712 4.058 1.00 96.12 193 GLU A N 1
ATOM 1564 C CA . GLU A 1 193 ? -8.261 2.990 4.463 1.00 96.12 193 GLU A CA 1
ATOM 1565 C C . GLU A 1 193 ? -9.339 3.986 4.837 1.00 96.12 193 GLU A C 1
ATOM 1567 O O . GLU A 1 193 ? -10.239 4.270 4.056 1.00 96.12 193 GLU A O 1
ATOM 1572 N N . ALA A 1 194 ? -9.246 4.528 6.051 1.00 94.06 194 ALA A N 1
ATOM 1573 C CA . ALA A 1 194 ? -10.257 5.433 6.587 1.00 94.06 194 ALA A CA 1
ATOM 1574 C C . ALA A 1 194 ? -10.243 6.816 5.922 1.00 94.06 194 ALA A C 1
ATOM 1576 O O . ALA A 1 194 ? -11.240 7.537 5.975 1.00 94.06 194 ALA A O 1
ATOM 1577 N N . ASP A 1 195 ? -9.098 7.206 5.364 1.00 91.44 195 ASP A N 1
ATOM 1578 C CA . ASP A 1 195 ? -8.862 8.527 4.799 1.00 91.44 195 ASP A CA 1
ATOM 1579 C C . ASP A 1 195 ? -7.666 8.502 3.843 1.00 91.44 195 ASP A C 1
ATOM 1581 O O . ASP A 1 195 ? -6.882 7.553 3.826 1.00 91.44 195 ASP A O 1
ATOM 1585 N N . THR A 1 196 ? -7.497 9.584 3.091 1.00 90.31 196 THR A N 1
ATOM 1586 C CA . THR A 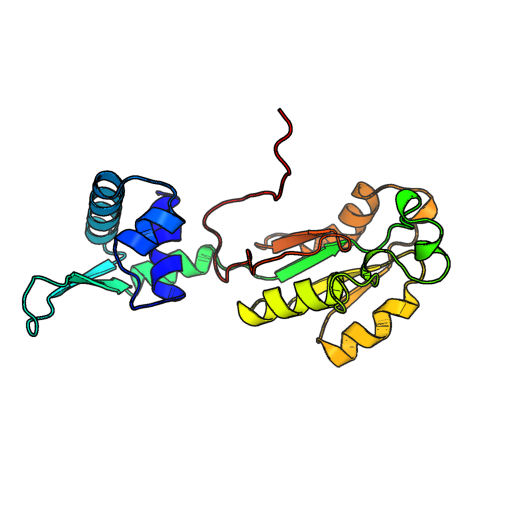1 196 ? -6.305 9.797 2.272 1.00 90.31 196 THR A CA 1
ATOM 1587 C C . THR A 1 196 ? -5.114 10.148 3.159 1.00 90.31 196 THR A C 1
ATOM 1589 O O . THR A 1 196 ? -5.209 10.980 4.062 1.00 90.31 196 THR A O 1
ATOM 1592 N N . TRP A 1 197 ? -3.966 9.549 2.868 1.00 91.06 197 TRP A N 1
ATOM 1593 C CA . TRP A 1 197 ? -2.693 9.880 3.495 1.00 91.06 197 TRP A CA 1
ATOM 1594 C C . TRP A 1 197 ? -1.561 9.796 2.470 1.00 91.06 197 TRP A C 1
ATOM 1596 O O . TRP A 1 197 ? -1.706 9.203 1.402 1.00 91.06 197 TRP A O 1
ATOM 1606 N N . TYR A 1 198 ? -0.432 10.425 2.785 1.00 89.75 198 TYR A N 1
ATOM 1607 C CA . TYR A 1 198 ? 0.775 10.379 1.970 1.00 89.75 198 TYR A CA 1
ATOM 1608 C C . TYR A 1 198 ? 1.983 10.097 2.863 1.00 89.75 198 TYR A C 1
ATOM 1610 O O . TYR A 1 198 ? 2.093 10.631 3.966 1.00 89.75 198 TYR A O 1
ATOM 1618 N N . ALA A 1 199 ? 2.893 9.248 2.389 1.00 84.56 199 ALA A N 1
ATOM 1619 C CA . ALA A 1 199 ? 4.173 9.039 3.051 1.00 84.56 199 ALA A CA 1
ATOM 1620 C C . ALA A 1 199 ? 5.074 10.253 2.784 1.00 84.56 199 ALA A C 1
ATOM 1622 O O . ALA A 1 199 ? 5.345 10.590 1.631 1.00 84.56 199 ALA A O 1
ATOM 1623 N N . ALA A 1 200 ? 5.537 10.911 3.844 1.00 81.94 200 ALA A N 1
ATOM 1624 C CA . ALA A 1 200 ? 6.474 12.023 3.761 1.00 81.94 200 ALA A CA 1
ATOM 1625 C C . ALA A 1 200 ? 7.538 11.905 4.850 1.00 81.94 200 ALA A C 1
ATOM 1627 O O . ALA A 1 200 ? 7.273 11.438 5.956 1.00 81.94 200 ALA A O 1
ATOM 1628 N N . THR A 1 201 ? 8.744 12.367 4.538 1.00 74.50 201 THR A N 1
ATOM 1629 C CA . THR A 1 201 ? 9.776 12.621 5.541 1.00 74.50 201 THR A CA 1
ATOM 1630 C C . THR A 1 201 ? 9.550 14.007 6.119 1.00 74.50 201 THR A C 1
ATOM 1632 O O . THR A 1 201 ? 9.576 14.994 5.383 1.00 74.50 201 THR A O 1
ATOM 1635 N N . PHE A 1 202 ? 9.330 14.086 7.428 1.00 79.25 202 PHE A N 1
ATOM 1636 C CA . PHE A 1 202 ? 9.351 15.362 8.129 1.00 79.25 202 PHE A CA 1
ATOM 1637 C C . PHE A 1 202 ? 10.788 15.900 8.135 1.00 79.25 202 PHE A C 1
ATOM 1639 O O . PHE A 1 202 ? 11.716 15.175 8.497 1.00 79.25 202 PHE A O 1
ATOM 1646 N N . MET A 1 203 ? 10.968 17.139 7.684 1.00 75.38 203 MET A N 1
ATOM 1647 C CA . MET A 1 203 ? 12.220 17.883 7.800 1.00 75.38 203 MET A CA 1
ATOM 1648 C C . MET A 1 203 ? 11.937 19.103 8.677 1.00 75.38 203 MET A C 1
ATOM 1650 O O . MET A 1 203 ? 11.036 19.874 8.346 1.00 75.38 203 MET A O 1
ATOM 1654 N N . GLU A 1 204 ? 12.663 19.217 9.792 1.00 60.72 204 GLU A N 1
ATOM 1655 C CA . GLU A 1 204 ? 12.662 20.393 10.680 1.00 60.72 204 GLU A CA 1
ATOM 1656 C C . GLU A 1 204 ? 13.398 21.586 10.061 1.00 60.72 204 GLU A C 1
ATOM 1658 O O . GLU A 1 204 ? 14.401 21.359 9.341 1.00 60.72 204 GLU A O 1
#

Radius of gyration: 20.57 Å; Cα contacts (8 Å, |Δi|>4): 315; chains: 1; bounding box: 50×37×60 Å